Protein AF-A0A226DWG8-F1 (afdb_monomer_lite)

pLDDT: mean 72.21, std 16.35, range [37.75, 97.25]

Sequence (297 aa):
MATPSMASGFRKYSSKFNLFFEPAITWDSKNEGLVFRQISDSKTTLAWHISMLITVDLLGLGSSVYVLSDQYFRNHGNLTDSLMIWFFAICDFYAFTLHFLVSFYGKEAVNGWNEMKKWSVKFRNPDYTEELPYPDITISSKLDIILTCVIRFYGALPFMLTFSSMVMSFDNYYFIVQSISSTLGLNCFSTWILHSFRFGTLLINTLTFAYTSTFIGSKYYTRFQEFGTLTAICLGMLVCAIANFVTVKGFNVLPGPIYVVFPAISASILVFMNSIMPYGNGVYKEIFEEVRLFRGA

Foldseek 3Di:
DQDVLNLVLLVVVLVVVVPQARAQWHQDNVLRAIDGDACVRDPRHVVVLVLCCVLQVCVQLVLLVVVQVCCVVVVDDDPLLVVLSVVSNVVSVVSVVLSVCCNPPVRVLRVVLVVVVVVVVCVVCVVCDDDDPDPPPPVDPVVSVLVVVVSVCLVCVLVVVLVCCLVVVRGSLSVVLVVVCVVVVDDPVVSVVSSVVVSVSSSSVSVVVSVSCVVVCVSCLAPPLPVVVVVLCVVLVSVVVSLVVCCVVCVPPDDCPSVVVSCVVSVSSVCVNVVSVVVNVVVVVVVVVVVVVVVVD

Organism: Folsomia candida (NCBI:txid158441)

Secondary structure (DSSP, 8-state):
---HHHHHHHHHHHHHHTTS---SEEEETTTTEEEEPPTTT-HHHHHHHHHHIIIIIIIIHHHHHHHHHHHHHH----HHHHHHHHHHHHHHHHHHHHHHHHHHHHHHHHHHHHHHHHHHHHHH---SS-----------HHHHHHHHHHHHHHHHHHHHHHHHHHHHT-SHHHHHHHHHHHHHT--HHHHHHHHHHHHHHHHHHHHHHHHHHHHHHHHHTTT-HHHHHHHHHHHHHHHHHHHHHHHHHHTTT--THHHHHHHHHHHHHHHHHHHHHHHHHHHHHHHHHHHHHHHH-

Radius of gyration: 22.46 Å; chains: 1; bounding box: 56×39×70 Å

Structure (mmCIF, N/CA/C/O backbone):
data_AF-A0A226DWG8-F1
#
_entry.id   AF-A0A226DWG8-F1
#
loop_
_atom_site.group_PDB
_atom_site.id
_atom_site.type_symbol
_atom_site.label_atom_id
_atom_site.label_alt_id
_atom_site.label_comp_id
_atom_site.label_asym_id
_atom_site.label_entity_id
_atom_site.label_seq_id
_atom_site.pdbx_PDB_ins_code
_atom_site.Cartn_x
_atom_site.Cartn_y
_atom_site.Cartn_z
_atom_site.occupancy
_atom_site.B_iso_or_equiv
_atom_site.auth_seq_id
_atom_site.auth_comp_id
_atom_site.auth_asym_id
_atom_site.auth_atom_id
_atom_site.pdbx_PDB_model_num
ATOM 1 N N . MET A 1 1 ? -8.387 -2.635 23.824 1.00 51.75 1 MET A N 1
ATOM 2 C CA . MET A 1 1 ? -9.199 -1.395 23.805 1.00 51.75 1 MET A CA 1
ATOM 3 C C . MET A 1 1 ? -8.374 -0.297 23.154 1.00 51.75 1 MET A C 1
ATOM 5 O O . MET A 1 1 ? -7.178 -0.267 23.411 1.00 51.75 1 MET A O 1
ATOM 9 N N . ALA A 1 2 ? -8.954 0.581 22.331 1.00 49.03 2 ALA A N 1
ATOM 10 C CA . ALA A 1 2 ? -8.251 1.808 21.967 1.00 49.03 2 ALA A CA 1
ATOM 11 C C . ALA A 1 2 ? -8.274 2.725 23.197 1.00 49.03 2 ALA A C 1
ATOM 13 O O . ALA A 1 2 ? -9.344 3.181 23.589 1.00 49.03 2 ALA A O 1
ATOM 14 N N . THR A 1 3 ? -7.130 2.947 23.846 1.00 59.28 3 THR A N 1
ATOM 15 C CA . THR A 1 3 ? -7.014 3.984 24.882 1.00 59.28 3 THR A CA 1
ATOM 16 C C . THR A 1 3 ? -7.457 5.339 24.303 1.00 59.28 3 THR A C 1
ATOM 18 O O . THR A 1 3 ? -7.417 5.512 23.081 1.00 59.28 3 THR A O 1
ATOM 21 N N . PRO A 1 4 ? -7.840 6.339 25.118 1.00 66.62 4 PRO A N 1
ATOM 22 C CA . PRO A 1 4 ? -8.050 7.703 24.619 1.00 66.62 4 PRO A CA 1
ATOM 23 C C . PRO A 1 4 ? -6.860 8.194 23.772 1.00 66.62 4 PRO A C 1
ATOM 25 O O . PRO A 1 4 ? -7.045 8.845 22.744 1.00 66.62 4 PRO A O 1
ATOM 28 N N . SER A 1 5 ? -5.645 7.768 24.144 1.00 62.66 5 SER A N 1
ATOM 29 C CA . SER A 1 5 ? -4.405 7.886 23.364 1.00 62.66 5 SER A CA 1
ATOM 30 C C . SER A 1 5 ? -4.532 7.241 21.971 1.00 62.66 5 SER A C 1
ATOM 32 O O . SER A 1 5 ? -4.407 7.945 20.966 1.00 62.66 5 SER A O 1
ATOM 34 N N . MET A 1 6 ? -4.891 5.957 21.868 1.00 59.56 6 MET A N 1
ATOM 35 C CA . MET A 1 6 ? -5.096 5.270 20.586 1.00 59.56 6 MET A CA 1
ATOM 36 C C . MET A 1 6 ? -6.226 5.882 19.752 1.00 59.56 6 MET A C 1
ATOM 38 O O . MET A 1 6 ? -6.036 6.093 18.559 1.00 59.56 6 MET A O 1
ATOM 42 N N . ALA A 1 7 ? -7.378 6.205 20.348 1.00 67.12 7 ALA A N 1
ATOM 43 C CA . ALA A 1 7 ? -8.497 6.845 19.653 1.00 67.12 7 ALA A CA 1
ATOM 44 C C . ALA A 1 7 ? -8.101 8.227 19.106 1.00 67.12 7 ALA A C 1
ATOM 46 O O . ALA A 1 7 ? -8.447 8.572 17.973 1.00 67.12 7 ALA A O 1
ATOM 47 N N . SER A 1 8 ? -7.307 8.995 19.863 1.00 69.81 8 SER A N 1
ATOM 48 C CA . SER A 1 8 ? -6.716 10.249 19.384 1.00 69.81 8 SER A CA 1
ATOM 49 C C . SER A 1 8 ? -5.715 10.015 18.247 1.00 69.81 8 SER A C 1
ATOM 51 O O . SER A 1 8 ? -5.691 10.785 17.287 1.00 69.81 8 SER A O 1
ATOM 53 N N . GLY A 1 9 ? -4.948 8.920 18.306 1.00 68.88 9 GLY A N 1
ATOM 54 C CA . GLY A 1 9 ? -4.053 8.463 17.247 1.00 68.88 9 GLY A CA 1
ATOM 55 C C . GLY A 1 9 ? -4.815 8.155 15.963 1.00 68.88 9 GLY A C 1
ATOM 56 O O . GLY A 1 9 ? -4.502 8.739 14.927 1.00 68.88 9 GLY A O 1
ATOM 57 N N . PHE A 1 10 ? -5.868 7.333 16.040 1.00 65.81 10 PHE A N 1
ATOM 58 C CA . PHE A 1 10 ? -6.754 7.043 14.910 1.00 65.81 10 PHE A CA 1
ATOM 59 C C . PHE A 1 10 ? -7.377 8.309 14.351 1.00 65.81 10 PHE A C 1
ATOM 61 O O . PHE A 1 10 ? -7.301 8.511 13.151 1.00 65.81 10 PHE A O 1
ATOM 68 N N . ARG A 1 11 ? -7.908 9.200 15.195 1.00 69.12 11 ARG A N 1
ATOM 69 C CA . ARG A 1 11 ? -8.508 10.468 14.753 1.00 69.12 11 ARG A CA 1
ATOM 70 C C . ARG A 1 11 ? -7.493 11.377 14.051 1.00 69.12 11 ARG A C 1
ATOM 72 O O . ARG A 1 11 ? -7.812 12.002 13.043 1.00 69.12 11 ARG A O 1
ATOM 79 N N . LYS A 1 12 ? -6.268 11.458 14.578 1.00 73.44 12 LYS A N 1
ATOM 80 C CA . LYS A 1 12 ? -5.178 12.266 14.010 1.00 73.44 12 LYS A CA 1
ATOM 81 C C . LYS A 1 12 ? -4.644 11.686 12.703 1.00 73.44 12 LYS A C 1
ATOM 83 O O . LYS A 1 12 ? -4.173 12.439 11.857 1.00 73.44 12 LYS A O 1
ATOM 88 N N . TYR A 1 13 ? -4.666 10.366 12.555 1.00 67.06 13 TYR A N 1
ATOM 89 C CA . TYR A 1 13 ? -4.245 9.705 11.326 1.00 67.06 13 TYR A CA 1
ATOM 90 C C . TYR A 1 13 ? -5.352 9.707 10.277 1.00 67.06 13 TYR A C 1
ATOM 92 O O . TYR A 1 13 ? -5.099 10.121 9.152 1.00 67.06 13 TYR A O 1
ATOM 100 N N . SER A 1 14 ? -6.586 9.376 10.657 1.00 67.69 14 SER A N 1
ATOM 101 C CA . SER A 1 14 ? -7.753 9.405 9.774 1.00 67.69 14 SER A CA 1
ATOM 102 C C . SER A 1 14 ? -7.964 10.781 9.153 1.00 67.69 14 SER A C 1
ATOM 104 O O . SER A 1 14 ? -8.255 10.870 7.966 1.00 67.69 14 SER A O 1
ATOM 106 N N . SER A 1 15 ? -7.732 11.863 9.904 1.00 72.12 15 SER A N 1
ATOM 107 C CA . SER A 1 15 ? -7.832 13.222 9.360 1.00 72.12 15 SER A CA 1
ATOM 108 C C . SER A 1 15 ? -6.767 13.537 8.307 1.00 72.12 15 SER A C 1
ATOM 110 O O . SER A 1 15 ? -7.050 14.269 7.363 1.00 72.12 15 SER A O 1
ATOM 112 N N . LYS A 1 16 ? -5.564 12.958 8.417 1.00 68.44 16 LYS A N 1
ATOM 113 C CA . LYS A 1 16 ? -4.511 13.078 7.395 1.00 68.44 16 LYS A CA 1
ATOM 114 C C . LYS A 1 16 ? -4.801 12.241 6.149 1.00 68.44 16 LYS A C 1
ATOM 116 O O . LYS A 1 16 ? -4.223 12.508 5.103 1.00 68.44 16 LYS A O 1
ATOM 121 N N . PHE A 1 17 ? -5.677 11.244 6.251 1.00 62.22 17 PHE A N 1
ATOM 122 C CA . PHE A 1 17 ? -6.004 10.337 5.149 1.00 62.22 17 PHE A CA 1
ATOM 123 C C . PHE A 1 17 ? -7.105 10.860 4.224 1.00 62.22 17 PHE A C 1
ATOM 125 O O . PHE A 1 17 ? -7.256 10.351 3.120 1.00 62.22 17 PHE A O 1
ATOM 132 N N . ASN A 1 18 ? -7.801 11.934 4.600 1.00 64.44 18 ASN A N 1
ATOM 133 C CA . ASN A 1 18 ? -8.797 12.588 3.744 1.00 64.44 18 ASN A CA 1
ATOM 134 C C . ASN A 1 18 ? -8.190 13.387 2.571 1.00 64.44 18 ASN A C 1
ATOM 136 O O . ASN A 1 18 ? -8.916 14.107 1.892 1.00 64.44 18 ASN A O 1
ATOM 140 N N . LEU A 1 19 ? -6.874 13.311 2.339 1.00 63.97 19 LEU A N 1
ATOM 141 C CA . LEU A 1 19 ? -6.188 14.160 1.360 1.00 63.97 19 LEU A CA 1
ATOM 142 C C . LEU A 1 19 ? -6.480 13.801 -0.105 1.00 63.97 19 LEU A C 1
ATOM 144 O O . LEU A 1 19 ? -6.410 14.695 -0.942 1.00 63.97 19 LEU A O 1
ATOM 148 N N . PHE A 1 20 ? -6.810 12.543 -0.426 1.00 71.38 20 PHE A N 1
ATOM 149 C CA . PHE A 1 20 ? -7.000 12.127 -1.825 1.00 71.38 20 PHE A CA 1
ATOM 150 C C . PHE A 1 20 ? -8.260 11.290 -2.041 1.00 71.38 20 PHE A C 1
ATOM 152 O O . PHE A 1 20 ? -9.147 11.709 -2.780 1.00 71.38 20 PHE A O 1
ATOM 159 N N . PHE A 1 21 ? -8.376 10.143 -1.367 1.00 83.06 21 PHE A N 1
ATOM 160 C CA . PHE A 1 21 ? -9.526 9.251 -1.502 1.00 83.06 21 PHE A CA 1
ATOM 161 C C . PHE A 1 21 ? -9.915 8.675 -0.146 1.00 83.06 21 PHE A C 1
ATOM 163 O O . PHE A 1 21 ? -9.053 8.333 0.662 1.00 83.06 21 PHE A O 1
ATOM 170 N N . GLU A 1 22 ? -11.216 8.568 0.103 1.00 86.00 22 GLU A N 1
ATOM 171 C CA . GLU A 1 22 ? -11.724 8.004 1.349 1.00 86.00 22 GLU A CA 1
ATOM 172 C C . GLU A 1 22 ? -11.794 6.476 1.206 1.00 86.00 22 GLU A C 1
ATOM 174 O O . GLU A 1 22 ? -12.516 5.995 0.328 1.00 86.00 22 GLU A O 1
ATOM 179 N N . PRO A 1 23 ? -11.058 5.698 2.020 1.00 87.19 23 PRO A N 1
ATOM 180 C CA . PRO A 1 23 ? -11.062 4.244 1.904 1.00 87.19 23 PRO A CA 1
ATOM 181 C C . PRO A 1 23 ? -12.446 3.663 2.218 1.00 87.19 23 PRO A C 1
ATOM 183 O O . PRO A 1 23 ? -13.239 4.269 2.939 1.00 87.19 23 PRO A O 1
ATOM 186 N N . ALA A 1 24 ? -12.725 2.453 1.723 1.00 89.56 24 ALA A N 1
ATOM 187 C CA . ALA A 1 24 ? -14.005 1.773 1.955 1.00 89.56 24 ALA A CA 1
ATOM 188 C C . ALA A 1 24 ? -14.310 1.535 3.443 1.00 89.56 24 ALA A C 1
ATOM 190 O O . ALA A 1 24 ? -15.472 1.436 3.831 1.00 89.56 24 ALA A O 1
ATOM 191 N N . ILE A 1 25 ? -13.279 1.460 4.291 1.00 87.69 25 ILE A N 1
ATOM 192 C CA . ILE A 1 25 ? -13.447 1.382 5.738 1.00 87.69 25 ILE A CA 1
ATOM 193 C C . ILE A 1 25 ? -12.818 2.600 6.401 1.00 87.69 25 ILE A C 1
ATOM 195 O O . ILE A 1 25 ? -11.615 2.831 6.280 1.00 87.69 25 ILE A O 1
ATOM 199 N N . THR A 1 26 ? -13.622 3.342 7.154 1.00 88.06 26 THR A N 1
ATOM 200 C CA . THR A 1 26 ? -13.189 4.536 7.882 1.00 88.06 26 THR A CA 1
ATOM 201 C C . THR A 1 26 ? -13.503 4.439 9.369 1.00 88.06 26 THR A C 1
ATOM 203 O O . THR A 1 26 ? -14.319 3.631 9.815 1.00 88.06 26 THR A O 1
ATOM 206 N N . TRP A 1 27 ? -12.811 5.262 10.157 1.00 85.81 27 TRP A N 1
ATOM 207 C CA . TRP A 1 27 ? -13.103 5.445 11.574 1.00 85.81 27 TRP A CA 1
ATOM 208 C C . TRP A 1 27 ? -14.133 6.560 11.754 1.00 85.81 27 TRP A C 1
ATOM 210 O O . TRP A 1 27 ? -13.875 7.715 11.409 1.00 85.81 27 TRP A O 1
ATOM 220 N N . ASP A 1 28 ? -15.276 6.226 12.341 1.00 89.38 28 ASP A N 1
ATOM 221 C CA . ASP A 1 28 ? -16.280 7.185 12.775 1.00 89.38 28 ASP A CA 1
ATOM 222 C C . ASP A 1 28 ? -15.936 7.674 14.180 1.00 89.38 28 ASP A C 1
ATOM 224 O O . ASP A 1 28 ? -16.071 6.962 15.176 1.00 89.38 28 ASP A O 1
ATOM 228 N N . SER A 1 29 ? -15.484 8.923 14.257 1.00 85.38 29 SER A N 1
ATOM 229 C CA . SER A 1 29 ? -15.063 9.548 15.507 1.00 85.38 29 SER A CA 1
ATOM 230 C C . SER A 1 29 ? -16.212 9.858 16.466 1.00 85.38 29 SER A C 1
ATOM 232 O O . SER A 1 29 ? -15.930 10.036 17.651 1.00 85.38 29 SER A O 1
ATOM 234 N N . LYS A 1 30 ? -17.460 9.928 15.979 1.00 88.06 30 LYS A N 1
ATOM 235 C CA . LYS A 1 30 ? -18.656 10.218 16.781 1.00 88.06 30 LYS A CA 1
ATOM 236 C C . LYS A 1 30 ? -19.151 8.964 17.490 1.00 88.06 30 LYS A C 1
ATOM 238 O O . LYS A 1 30 ? -19.459 9.016 18.673 1.00 88.06 30 LYS A O 1
ATOM 243 N N . ASN A 1 31 ? -19.201 7.851 16.765 1.00 88.38 31 ASN A N 1
ATOM 244 C CA . ASN A 1 31 ? -19.617 6.556 17.310 1.00 88.38 31 ASN A CA 1
ATOM 245 C C . ASN A 1 31 ? -18.433 5.729 17.844 1.00 88.38 31 ASN A C 1
ATOM 247 O O . ASN A 1 31 ? -18.618 4.633 18.379 1.00 88.38 31 ASN A O 1
ATOM 251 N N . GLU A 1 32 ? -17.209 6.246 17.680 1.00 85.81 32 GLU A N 1
ATOM 252 C CA . GLU A 1 32 ? -15.949 5.560 17.971 1.00 85.81 32 GLU A CA 1
ATOM 253 C C . GLU A 1 32 ? -15.915 4.141 17.375 1.00 85.81 32 GLU A C 1
ATOM 255 O O . GLU A 1 32 ? -15.511 3.169 18.020 1.00 85.81 32 GLU A O 1
ATOM 260 N N . GLY A 1 33 ? -16.427 4.001 16.160 1.00 87.44 33 GLY A N 1
ATOM 261 C CA . GLY A 1 33 ? -16.632 2.721 15.497 1.00 87.44 33 GLY A CA 1
ATOM 262 C C . GLY A 1 33 ? -16.032 2.721 14.107 1.00 87.44 33 GLY A C 1
ATOM 263 O O . GLY A 1 33 ? -15.614 3.753 13.586 1.00 87.44 33 GLY A O 1
ATOM 264 N N . LEU A 1 34 ? -16.001 1.548 13.491 1.00 87.38 34 LEU A N 1
ATOM 265 C CA . LEU A 1 34 ? -15.694 1.451 12.074 1.00 87.38 34 LEU A CA 1
ATOM 266 C C . LEU A 1 34 ? -16.969 1.626 11.258 1.00 87.38 34 LEU A C 1
ATOM 268 O O . LEU A 1 34 ? -18.026 1.124 11.635 1.00 87.38 34 LEU A O 1
ATOM 272 N N . VAL A 1 35 ? -16.860 2.299 10.121 1.00 93.06 35 VAL A N 1
ATOM 273 C CA . VAL A 1 35 ? -17.943 2.411 9.146 1.00 93.06 35 VAL A CA 1
ATOM 274 C C . VAL A 1 35 ? -17.439 1.873 7.820 1.00 93.06 35 VAL A C 1
ATOM 276 O O . VAL A 1 35 ? -16.373 2.259 7.344 1.00 93.06 35 VAL A O 1
ATOM 279 N N . PHE A 1 36 ? -18.206 0.950 7.246 1.00 93.88 36 PHE A N 1
ATOM 280 C CA . PHE A 1 36 ? -18.011 0.506 5.877 1.00 93.88 36 PHE A CA 1
ATOM 281 C C . PHE A 1 36 ? -18.854 1.393 4.968 1.00 93.88 36 PHE A C 1
ATOM 283 O O . PHE A 1 36 ? -20.065 1.490 5.170 1.00 93.88 36 PHE A O 1
ATOM 290 N N . ARG A 1 37 ? -18.225 2.026 3.983 1.00 94.50 37 ARG A N 1
ATOM 291 C CA . ARG A 1 37 ? -18.906 2.776 2.930 1.00 94.50 37 ARG A CA 1
ATOM 292 C C . ARG A 1 37 ? -18.969 1.911 1.687 1.00 94.50 37 ARG A C 1
ATOM 294 O O . ARG A 1 37 ? -17.935 1.435 1.221 1.00 94.50 37 ARG A O 1
ATOM 301 N N . GLN A 1 38 ? -20.167 1.701 1.152 1.00 94.56 38 GLN A N 1
ATOM 302 C CA . GLN A 1 38 ? -20.301 0.998 -0.116 1.00 94.56 38 GLN A CA 1
ATOM 303 C C . GLN A 1 38 ? -19.811 1.886 -1.261 1.00 94.56 38 GLN A C 1
ATOM 305 O O . GLN A 1 38 ? -19.805 3.116 -1.171 1.00 94.56 38 GLN A O 1
ATOM 310 N N . ILE A 1 39 ? -19.447 1.249 -2.372 1.00 94.00 39 ILE A N 1
ATOM 311 C CA . ILE A 1 39 ? -19.028 1.926 -3.607 1.00 94.00 39 ILE A CA 1
ATOM 312 C C . ILE A 1 39 ? -20.089 2.941 -4.069 1.00 94.00 39 ILE A C 1
ATOM 314 O O . ILE A 1 39 ? -19.751 4.015 -4.563 1.00 94.00 39 ILE A O 1
ATOM 318 N N . SER A 1 40 ? -21.371 2.621 -3.867 1.00 95.38 40 SER A N 1
ATOM 319 C CA . SER A 1 40 ? -22.518 3.471 -4.204 1.00 95.38 40 SER A CA 1
ATOM 320 C C . SER A 1 40 ? -22.677 4.706 -3.316 1.00 95.38 40 SER A C 1
ATOM 322 O O . SER A 1 40 ? -23.346 5.653 -3.724 1.00 95.38 40 SER A O 1
ATOM 324 N N . ASP A 1 41 ? -22.094 4.711 -2.117 1.00 93.75 41 ASP A N 1
ATOM 325 C CA . ASP A 1 41 ? -22.448 5.682 -1.076 1.00 93.75 41 ASP A CA 1
ATOM 326 C C . ASP A 1 41 ? -21.659 6.990 -1.196 1.00 93.75 41 ASP A C 1
ATOM 328 O O . ASP A 1 41 ? -22.109 8.035 -0.724 1.00 93.75 41 ASP A O 1
ATOM 332 N N . SER A 1 42 ? -20.469 6.957 -1.808 1.00 94.25 42 SER A N 1
ATOM 333 C CA . SER A 1 42 ? -19.620 8.140 -1.954 1.00 94.25 42 SER A CA 1
ATOM 334 C C . SER A 1 42 ? -18.734 8.097 -3.196 1.00 94.25 42 SER A C 1
ATOM 336 O O . SER A 1 42 ? -18.040 7.114 -3.461 1.00 94.25 42 SER A O 1
ATOM 338 N N . LYS A 1 43 ? -18.653 9.234 -3.902 1.00 94.31 43 LYS A N 1
ATOM 339 C CA . LYS A 1 43 ? -17.716 9.435 -5.021 1.00 94.31 43 LYS A CA 1
ATOM 340 C C . LYS A 1 43 ? -16.255 9.274 -4.588 1.00 94.31 43 LYS A C 1
ATOM 342 O O . LYS A 1 43 ? -15.445 8.805 -5.380 1.00 94.31 43 LYS A O 1
ATOM 347 N N . THR A 1 44 ? -15.918 9.643 -3.349 1.00 91.62 44 THR A N 1
ATOM 348 C CA . THR A 1 44 ? -14.553 9.503 -2.810 1.00 91.62 44 THR A CA 1
ATOM 349 C C . THR A 1 44 ? -14.176 8.038 -2.610 1.00 91.62 44 THR A C 1
ATOM 351 O O . THR A 1 44 ? -13.056 7.653 -2.936 1.00 91.62 44 THR A O 1
ATOM 354 N N . THR A 1 45 ? -15.119 7.213 -2.148 1.00 91.75 45 THR A N 1
ATOM 355 C CA . THR A 1 45 ? -14.940 5.764 -1.991 1.00 91.75 45 THR A CA 1
ATOM 356 C C . THR A 1 45 ? -14.879 5.055 -3.339 1.00 91.75 45 THR A C 1
ATOM 358 O O . THR A 1 45 ? -14.010 4.211 -3.545 1.00 91.75 45 THR A O 1
ATOM 361 N N . LEU A 1 46 ? -15.720 5.443 -4.303 1.00 93.62 46 LEU A N 1
ATOM 362 C CA . LEU A 1 46 ? -15.608 4.954 -5.680 1.00 93.62 46 LEU A CA 1
ATOM 363 C C . LEU A 1 46 ? -14.228 5.271 -6.278 1.00 93.62 46 LEU A C 1
ATOM 365 O O . LEU A 1 46 ? -13.593 4.396 -6.860 1.00 93.62 46 LEU A O 1
ATOM 369 N N . ALA A 1 47 ? -13.744 6.503 -6.103 1.00 90.25 47 ALA A N 1
ATOM 370 C CA . ALA A 1 47 ? -12.427 6.903 -6.586 1.00 90.25 47 ALA A CA 1
ATOM 371 C C . ALA A 1 47 ? -11.293 6.106 -5.916 1.00 90.25 47 ALA A C 1
ATOM 373 O O . ALA A 1 47 ? -10.334 5.741 -6.593 1.00 90.25 47 ALA A O 1
ATOM 374 N N . TRP A 1 48 ? -11.430 5.756 -4.631 1.00 90.75 48 TRP A N 1
ATOM 375 C CA . TRP A 1 48 ? -10.500 4.851 -3.951 1.00 90.75 48 TRP A CA 1
ATOM 376 C C . TRP A 1 48 ? -10.460 3.461 -4.605 1.00 90.75 48 TRP A C 1
ATOM 378 O O . TRP A 1 48 ? -9.376 2.977 -4.925 1.00 90.75 48 TRP A O 1
ATOM 388 N N . HIS A 1 49 ? -11.617 2.843 -4.870 1.00 91.94 49 HIS A N 1
ATOM 389 C CA . HIS A 1 49 ? -11.682 1.53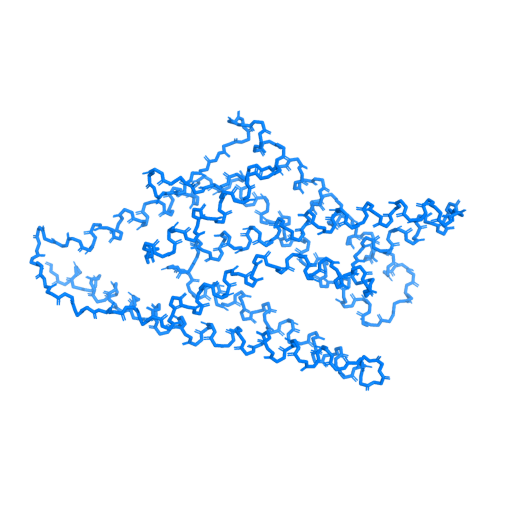5 -5.539 1.00 91.94 49 HIS A CA 1
ATOM 390 C C . HIS A 1 49 ? -11.118 1.571 -6.958 1.00 91.94 49 HIS A C 1
ATOM 392 O O . HIS A 1 49 ? -10.392 0.663 -7.352 1.00 91.94 49 HIS A O 1
ATOM 398 N N . ILE A 1 50 ? -11.412 2.627 -7.721 1.00 91.94 50 ILE A N 1
ATOM 399 C CA . ILE A 1 50 ? -10.841 2.813 -9.060 1.00 91.94 50 ILE A CA 1
ATOM 400 C C . ILE A 1 50 ? -9.321 2.966 -8.968 1.00 91.94 50 ILE A C 1
ATOM 402 O O . ILE A 1 50 ? -8.602 2.349 -9.750 1.00 91.94 50 ILE A O 1
ATOM 406 N N . SER A 1 51 ? -8.820 3.743 -8.003 1.00 87.75 51 SER A N 1
ATOM 407 C CA . SER A 1 51 ? -7.381 3.878 -7.778 1.00 87.75 51 SER A CA 1
ATOM 408 C C . SER A 1 51 ? -6.749 2.525 -7.464 1.00 87.75 51 SER A C 1
ATOM 410 O O . SER A 1 51 ? -5.760 2.182 -8.097 1.00 87.75 51 SER A O 1
ATOM 412 N N . MET A 1 52 ? -7.329 1.743 -6.550 1.00 87.38 52 MET A N 1
ATOM 413 C CA . MET A 1 52 ? -6.840 0.402 -6.208 1.00 87.38 52 MET A CA 1
ATOM 414 C C . MET A 1 52 ? -6.843 -0.542 -7.409 1.00 87.38 52 MET A C 1
ATOM 416 O O . MET A 1 52 ? -5.833 -1.184 -7.689 1.00 87.38 52 MET A O 1
ATOM 420 N N . LEU A 1 53 ? -7.941 -0.565 -8.165 1.00 91.81 53 LEU A N 1
ATOM 421 C CA . LEU A 1 53 ? -8.067 -1.377 -9.369 1.00 91.81 53 LEU A CA 1
ATOM 422 C C . LEU A 1 53 ? -6.983 -1.028 -10.395 1.00 91.81 53 LEU A C 1
ATOM 424 O O . LEU A 1 53 ? -6.359 -1.910 -10.972 1.00 91.81 53 LEU A O 1
ATOM 428 N N . ILE A 1 54 ? -6.729 0.260 -10.624 1.00 87.12 54 ILE A N 1
ATOM 429 C CA . ILE A 1 54 ? -5.720 0.685 -11.595 1.00 87.12 54 ILE A CA 1
ATOM 430 C C . ILE A 1 54 ? -4.313 0.396 -11.071 1.00 87.12 54 ILE A C 1
ATOM 432 O O . ILE A 1 54 ? -3.521 -0.236 -11.766 1.00 87.12 54 ILE A O 1
ATOM 436 N N . THR A 1 55 ? -3.970 0.875 -9.876 1.00 84.69 55 THR A N 1
ATOM 437 C CA . THR A 1 55 ? -2.570 0.921 -9.437 1.00 84.69 55 THR A CA 1
ATOM 438 C C . THR A 1 55 ? -2.083 -0.389 -8.835 1.00 84.69 55 THR A C 1
ATOM 440 O O . THR A 1 55 ? -0.925 -0.748 -9.048 1.00 84.69 55 THR A O 1
ATOM 443 N N . VAL A 1 56 ? -2.942 -1.108 -8.110 1.00 84.12 56 VAL A N 1
ATOM 444 C CA . VAL A 1 56 ? -2.595 -2.376 -7.457 1.00 84.12 56 VAL A CA 1
ATOM 445 C C . VAL A 1 56 ? -2.960 -3.547 -8.360 1.00 84.12 56 VAL A C 1
ATOM 447 O O . VAL A 1 56 ? -2.091 -4.350 -8.698 1.00 84.12 56 VAL A O 1
ATOM 450 N N . ASP A 1 57 ? -4.217 -3.621 -8.797 1.00 89.56 57 ASP A N 1
ATOM 451 C CA . ASP A 1 57 ? -4.713 -4.825 -9.467 1.00 89.56 57 ASP A CA 1
ATOM 452 C C . ASP A 1 57 ? -4.224 -4.913 -10.916 1.00 89.56 57 ASP A C 1
ATOM 454 O O . ASP A 1 57 ? -3.725 -5.951 -11.337 1.00 89.56 57 ASP A O 1
ATOM 458 N N . LEU A 1 58 ? -4.342 -3.835 -11.696 1.00 89.88 58 LEU A N 1
ATOM 459 C CA . LEU A 1 58 ? -3.946 -3.843 -13.105 1.00 89.88 58 LEU A CA 1
ATOM 460 C C . LEU A 1 58 ? -2.448 -3.593 -13.278 1.00 89.88 58 LEU A C 1
ATOM 462 O O . LEU A 1 58 ? -1.759 -4.400 -13.900 1.00 89.88 58 LEU A O 1
ATOM 466 N N . LEU A 1 59 ? -1.935 -2.478 -12.751 1.00 86.94 59 LEU A N 1
ATOM 467 C CA . LEU A 1 59 ? -0.536 -2.095 -12.945 1.00 86.94 59 LEU A CA 1
ATOM 468 C C . LEU A 1 59 ? 0.416 -2.933 -12.092 1.00 86.94 59 LEU A C 1
ATOM 470 O O . LEU A 1 59 ? 1.417 -3.403 -12.626 1.00 86.94 59 LEU A O 1
ATOM 474 N N . GLY A 1 60 ? 0.106 -3.147 -10.810 1.00 85.12 60 GLY A N 1
ATOM 475 C CA . GLY A 1 60 ? 0.904 -3.987 -9.914 1.00 85.12 60 GLY A CA 1
ATOM 476 C C . GLY A 1 60 ? 0.985 -5.415 -10.435 1.00 85.12 60 GLY A C 1
ATOM 477 O O . GLY A 1 60 ? 2.014 -5.800 -10.988 1.00 85.12 60 GLY A O 1
ATOM 478 N N . LEU A 1 61 ? -0.125 -6.156 -10.375 1.00 88.06 61 LEU A N 1
ATOM 479 C CA . LEU A 1 61 ? -0.168 -7.558 -10.812 1.00 88.06 61 LEU A CA 1
ATOM 480 C C . LEU A 1 61 ? 0.260 -7.734 -12.279 1.00 88.06 61 LEU A C 1
ATOM 482 O O . LEU A 1 61 ? 1.008 -8.656 -12.601 1.00 88.06 61 LEU A O 1
ATOM 486 N N . GLY A 1 62 ? -0.186 -6.846 -13.175 1.00 89.44 62 GLY A N 1
ATOM 487 C CA . GLY A 1 62 ? 0.180 -6.893 -14.591 1.00 89.44 62 GLY A CA 1
ATOM 488 C C . GLY A 1 62 ? 1.682 -6.718 -14.807 1.00 89.44 62 GLY A C 1
ATOM 489 O O . GLY A 1 62 ? 2.271 -7.441 -15.612 1.00 89.44 62 GLY A O 1
ATOM 490 N N . SER A 1 63 ? 2.326 -5.824 -14.046 1.00 85.94 63 SER A N 1
ATOM 491 C CA . SER A 1 63 ? 3.782 -5.675 -14.080 1.00 85.94 63 SER A CA 1
ATOM 492 C C . SER A 1 63 ? 4.498 -6.919 -13.569 1.00 85.94 63 SER A C 1
ATOM 494 O O . SER A 1 63 ? 5.453 -7.364 -14.204 1.00 85.94 63 SER A O 1
ATOM 496 N N . SER A 1 64 ? 4.012 -7.538 -12.490 1.00 87.25 64 SER A N 1
ATOM 497 C CA . SER A 1 64 ? 4.604 -8.766 -11.964 1.00 87.25 64 SER A CA 1
ATOM 498 C C . SER A 1 64 ? 4.494 -9.907 -12.980 1.00 87.25 64 SER A C 1
ATOM 500 O O . SER A 1 64 ? 5.481 -10.587 -13.248 1.00 87.25 64 SER A O 1
ATOM 502 N N . VAL A 1 65 ? 3.323 -10.087 -13.605 1.00 90.38 65 VAL A N 1
ATOM 503 C CA . VAL A 1 65 ? 3.099 -11.107 -14.646 1.00 90.38 65 VAL A CA 1
ATOM 504 C C . VAL A 1 65 ? 3.986 -10.859 -15.863 1.00 90.38 65 VAL A C 1
ATOM 506 O O . VAL A 1 65 ? 4.588 -11.805 -16.374 1.00 90.38 65 VAL A O 1
ATOM 509 N N . TYR A 1 66 ? 4.102 -9.607 -16.314 1.00 89.62 66 TYR A N 1
ATOM 510 C CA . TYR A 1 66 ? 4.972 -9.240 -17.430 1.00 89.62 66 TYR A CA 1
ATOM 511 C C . TYR A 1 66 ? 6.428 -9.604 -17.144 1.00 89.62 66 TYR A C 1
ATOM 513 O O . TYR A 1 66 ? 7.050 -10.309 -17.936 1.00 89.62 66 TYR A O 1
ATOM 521 N N . VAL A 1 67 ? 6.960 -9.177 -15.996 1.00 85.81 67 VAL A N 1
ATOM 522 C CA . VAL A 1 67 ? 8.366 -9.405 -15.651 1.00 85.81 67 VAL A CA 1
ATOM 523 C C . VAL A 1 67 ? 8.650 -10.893 -15.417 1.00 85.81 67 VAL A C 1
ATOM 525 O O . VAL A 1 67 ? 9.670 -11.396 -15.883 1.00 85.81 67 VAL A O 1
ATOM 528 N N . LEU A 1 68 ? 7.743 -11.629 -14.765 1.00 87.19 68 LEU A N 1
ATOM 529 C CA . LEU A 1 68 ? 7.870 -13.083 -14.603 1.00 87.19 68 LEU A CA 1
ATOM 530 C C . LEU A 1 68 ? 7.858 -13.811 -15.952 1.00 87.19 68 LEU A C 1
ATOM 532 O O . LEU A 1 68 ? 8.655 -14.726 -16.164 1.00 87.19 68 LEU A O 1
ATOM 536 N N . SER A 1 69 ? 6.994 -13.385 -16.877 1.00 89.06 69 SER A N 1
ATOM 537 C CA . SER A 1 69 ? 6.940 -13.945 -18.231 1.00 89.06 69 SER A CA 1
ATOM 538 C C . SER A 1 69 ? 8.227 -13.647 -19.000 1.00 89.06 69 SER A C 1
ATOM 540 O O . SER A 1 69 ? 8.808 -14.552 -19.596 1.00 89.06 69 SER A O 1
ATOM 542 N N . ASP A 1 70 ? 8.715 -12.404 -18.952 1.00 85.50 70 ASP A N 1
ATOM 543 C CA . ASP A 1 70 ? 9.963 -12.006 -19.609 1.00 85.50 70 ASP A CA 1
ATOM 544 C C . ASP A 1 70 ? 11.159 -12.812 -19.082 1.00 85.50 70 ASP A C 1
ATOM 546 O O . ASP A 1 70 ? 11.924 -13.369 -19.871 1.00 85.50 70 ASP A O 1
ATOM 550 N N . GLN A 1 71 ? 11.268 -12.984 -17.758 1.00 85.19 71 GLN A N 1
ATOM 551 C CA . GLN A 1 71 ? 12.303 -13.824 -17.154 1.00 85.19 71 GLN A CA 1
ATOM 552 C C . GLN A 1 71 ? 12.207 -15.288 -17.586 1.00 85.19 71 GLN A C 1
ATOM 554 O O . GLN A 1 71 ? 13.235 -15.893 -17.897 1.00 85.19 71 GLN A O 1
ATOM 559 N N . TYR A 1 72 ? 10.994 -15.846 -17.621 1.00 86.25 72 TYR A N 1
ATOM 560 C CA . TYR A 1 72 ? 10.765 -17.229 -18.030 1.00 86.25 72 TYR A CA 1
ATOM 561 C C . TYR A 1 72 ? 11.215 -17.481 -19.474 1.00 86.25 72 TYR A C 1
ATOM 563 O O . TYR A 1 72 ? 11.905 -18.463 -19.741 1.00 86.25 72 TYR A O 1
ATOM 571 N N . PHE A 1 73 ? 10.875 -16.581 -20.404 1.00 90.12 73 PHE A N 1
ATOM 572 C CA . PHE A 1 73 ? 11.196 -16.762 -21.822 1.00 90.12 73 PHE A CA 1
ATOM 573 C C . PHE A 1 73 ? 12.630 -16.378 -22.189 1.00 90.12 73 PHE A C 1
ATOM 575 O O . PHE A 1 73 ? 13.203 -16.986 -23.092 1.00 90.12 73 PHE A O 1
ATOM 582 N N . ARG A 1 74 ? 13.217 -15.372 -21.531 1.00 82.81 74 ARG A N 1
ATOM 583 C CA . ARG A 1 74 ? 14.545 -14.854 -21.899 1.00 82.81 74 ARG A CA 1
ATOM 584 C C . ARG A 1 74 ? 15.691 -15.445 -21.085 1.00 82.81 74 ARG A C 1
ATOM 586 O O . ARG A 1 74 ? 16.830 -15.302 -21.499 1.00 82.81 74 ARG A O 1
ATOM 593 N N . ASN A 1 75 ? 15.420 -16.121 -19.967 1.00 76.12 75 ASN A N 1
ATOM 594 C CA . ASN A 1 75 ? 16.409 -16.837 -19.148 1.00 76.12 75 ASN A CA 1
ATOM 595 C C . ASN A 1 75 ? 17.699 -16.029 -18.843 1.00 76.12 75 ASN A C 1
ATOM 597 O O . ASN A 1 75 ? 18.814 -16.550 -18.906 1.00 76.12 75 ASN A O 1
ATOM 601 N N . HIS A 1 76 ? 17.557 -14.730 -18.553 1.00 64.50 76 HIS A N 1
ATOM 602 C CA . HIS A 1 76 ? 18.684 -13.791 -18.408 1.00 64.50 76 HIS A CA 1
ATOM 603 C C . HIS A 1 76 ? 18.782 -13.108 -17.032 1.00 64.50 76 HIS A C 1
ATOM 605 O O . HIS A 1 76 ? 19.499 -12.123 -16.876 1.00 64.50 76 HIS A O 1
ATOM 611 N N . GLY A 1 77 ? 18.101 -13.623 -16.007 1.00 68.62 77 GLY A N 1
ATOM 612 C CA . GLY A 1 77 ? 18.136 -13.027 -14.669 1.00 68.62 77 GLY A CA 1
ATOM 613 C C . GLY A 1 77 ? 19.275 -13.553 -13.795 1.00 68.62 77 GLY A C 1
ATOM 614 O O . GLY A 1 77 ? 19.463 -14.761 -13.664 1.00 68.62 77 GLY A O 1
ATOM 615 N N . ASN A 1 78 ? 19.981 -12.658 -13.099 1.00 81.12 78 ASN A N 1
ATOM 616 C CA . ASN A 1 78 ? 20.662 -13.040 -11.862 1.00 81.12 78 ASN A CA 1
ATOM 617 C C . ASN A 1 78 ? 19.593 -13.541 -10.873 1.00 81.12 78 ASN A C 1
ATOM 619 O O . ASN A 1 78 ? 18.525 -12.940 -10.755 1.00 81.12 78 ASN A O 1
ATOM 623 N N . LEU A 1 79 ? 19.882 -14.625 -10.144 1.00 77.12 79 LEU A N 1
ATOM 624 C CA . LEU A 1 79 ? 18.974 -15.208 -9.148 1.00 77.12 79 LEU A CA 1
ATOM 625 C C . LEU A 1 79 ? 18.400 -14.150 -8.191 1.00 77.12 79 LEU A C 1
ATOM 627 O O . LEU A 1 79 ? 17.230 -14.216 -7.834 1.00 77.12 79 LEU A O 1
ATOM 631 N N . THR A 1 80 ? 19.203 -13.152 -7.812 1.00 71.94 80 THR A N 1
ATOM 632 C CA . THR A 1 80 ? 18.766 -12.041 -6.954 1.00 71.94 80 THR A CA 1
ATOM 633 C C . THR A 1 80 ? 17.612 -11.249 -7.565 1.00 71.94 80 THR A C 1
ATOM 635 O O . THR A 1 80 ? 16.620 -11.014 -6.882 1.00 71.94 80 THR A O 1
ATOM 638 N N . ASP A 1 81 ? 17.711 -10.882 -8.841 1.00 74.25 81 ASP A N 1
ATOM 639 C CA . ASP A 1 81 ? 16.683 -10.086 -9.517 1.00 74.25 81 ASP A CA 1
ATOM 640 C C . ASP A 1 81 ? 15.396 -10.900 -9.636 1.00 74.25 81 ASP A C 1
ATOM 642 O O . ASP A 1 81 ? 14.311 -10.402 -9.351 1.00 74.25 81 ASP A O 1
ATOM 646 N N . SER A 1 82 ? 15.523 -12.190 -9.963 1.00 78.69 82 SER A N 1
ATOM 647 C CA . SER A 1 82 ? 14.385 -13.108 -10.010 1.00 78.69 82 SER A CA 1
ATOM 648 C C . SER A 1 82 ? 13.684 -13.249 -8.660 1.00 78.69 82 SER A C 1
ATOM 650 O O . SER A 1 82 ? 12.467 -13.095 -8.586 1.00 78.69 82 SER A O 1
ATOM 652 N N . LEU A 1 83 ? 14.429 -13.447 -7.569 1.00 77.25 83 LEU A N 1
ATOM 653 C CA . LEU A 1 83 ? 13.849 -13.525 -6.226 1.00 77.25 83 LEU A CA 1
ATOM 654 C C . LEU A 1 83 ? 13.162 -12.218 -5.809 1.00 77.25 83 LEU A C 1
ATOM 656 O O . LEU A 1 83 ? 12.085 -12.266 -5.218 1.00 77.25 83 LEU A O 1
ATOM 660 N N . MET A 1 84 ? 13.744 -11.061 -6.136 1.00 75.50 84 MET A N 1
ATOM 661 C CA . MET A 1 84 ? 13.120 -9.762 -5.862 1.00 75.50 84 MET A CA 1
ATOM 662 C C . MET A 1 84 ? 11.814 -9.585 -6.641 1.00 75.50 84 MET A C 1
ATOM 664 O O . MET A 1 84 ? 10.819 -9.139 -6.074 1.00 75.50 84 MET A O 1
ATOM 668 N N . ILE A 1 85 ? 11.788 -9.984 -7.912 1.00 78.62 85 ILE A N 1
ATOM 669 C CA . ILE A 1 85 ? 10.586 -9.938 -8.752 1.00 78.62 85 ILE A CA 1
ATOM 670 C C . ILE A 1 85 ? 9.497 -10.857 -8.194 1.00 78.62 85 ILE A C 1
ATOM 672 O O . ILE A 1 85 ? 8.353 -10.429 -8.052 1.00 78.62 85 ILE A O 1
ATOM 676 N N . TRP A 1 86 ? 9.845 -12.087 -7.806 1.00 79.56 86 TRP A N 1
ATOM 677 C CA . TRP A 1 86 ? 8.917 -13.008 -7.145 1.00 79.56 86 TRP A CA 1
ATOM 678 C C . TRP A 1 86 ? 8.369 -12.438 -5.839 1.00 79.56 86 TRP A C 1
ATOM 680 O O . TRP A 1 86 ? 7.174 -12.546 -5.571 1.00 79.56 86 TRP A O 1
ATOM 690 N N . PHE A 1 87 ? 9.220 -11.798 -5.040 1.00 76.50 87 PHE A N 1
ATOM 691 C CA . PHE A 1 87 ? 8.793 -11.145 -3.811 1.00 76.50 87 PHE A CA 1
ATOM 692 C C . PHE A 1 87 ? 7.772 -10.035 -4.086 1.00 76.50 87 PHE A C 1
ATOM 694 O O . PHE A 1 87 ? 6.704 -10.027 -3.472 1.00 76.50 87 PHE A O 1
ATOM 701 N N . PHE A 1 88 ? 8.052 -9.135 -5.033 1.00 76.88 88 PHE A N 1
ATOM 702 C CA . PHE A 1 88 ? 7.097 -8.091 -5.403 1.00 76.88 88 PHE A CA 1
ATOM 703 C C . PHE A 1 88 ? 5.806 -8.673 -5.979 1.00 76.88 88 PHE A C 1
ATOM 705 O O . PHE A 1 88 ? 4.736 -8.220 -5.595 1.00 76.88 88 PHE A O 1
ATOM 712 N N . ALA A 1 89 ? 5.882 -9.730 -6.792 1.00 81.19 89 ALA A N 1
ATOM 713 C CA . ALA A 1 89 ? 4.704 -10.420 -7.314 1.00 81.19 89 ALA A CA 1
ATOM 714 C C . ALA A 1 89 ? 3.803 -10.980 -6.202 1.00 81.19 89 ALA A C 1
ATOM 716 O O . ALA A 1 89 ? 2.583 -10.833 -6.255 1.00 81.19 89 ALA A O 1
ATOM 717 N N . ILE A 1 90 ? 4.395 -11.590 -5.170 1.00 79.94 90 ILE A N 1
ATOM 718 C CA . ILE A 1 90 ? 3.655 -12.096 -4.006 1.00 79.94 90 ILE A CA 1
ATOM 719 C C . ILE A 1 90 ? 3.017 -10.937 -3.229 1.00 79.94 90 ILE A C 1
ATOM 721 O O . ILE A 1 90 ? 1.856 -11.032 -2.828 1.00 79.94 90 ILE A O 1
ATOM 725 N N . CYS A 1 91 ? 3.747 -9.836 -3.037 1.00 76.50 91 CYS A N 1
ATOM 726 C CA . CYS A 1 91 ? 3.227 -8.634 -2.385 1.00 76.50 91 CYS A CA 1
ATOM 727 C C . CYS A 1 91 ? 2.060 -8.006 -3.166 1.00 76.50 91 CYS A C 1
ATOM 729 O O . CYS A 1 91 ? 1.038 -7.677 -2.562 1.00 76.50 91 CYS A O 1
ATOM 731 N N . ASP A 1 92 ? 2.183 -7.884 -4.489 1.00 79.50 92 ASP A N 1
ATOM 732 C CA . ASP A 1 92 ? 1.143 -7.354 -5.378 1.00 79.50 92 ASP A CA 1
ATOM 733 C C . ASP A 1 92 ? -0.100 -8.259 -5.353 1.00 79.50 92 ASP A C 1
ATOM 735 O O . ASP A 1 92 ? -1.221 -7.777 -5.186 1.00 79.50 92 ASP A O 1
ATOM 739 N N . PHE A 1 93 ? 0.085 -9.583 -5.403 1.00 81.69 93 PHE A N 1
ATOM 740 C CA . PHE A 1 93 ? -1.011 -10.550 -5.288 1.00 81.69 93 PHE A CA 1
ATOM 741 C C . PHE A 1 93 ? -1.721 -10.483 -3.928 1.00 81.69 93 PHE A C 1
ATOM 743 O O . PHE A 1 93 ? -2.950 -10.578 -3.846 1.00 81.69 93 PHE A O 1
ATOM 750 N N . TYR A 1 94 ? -0.965 -10.289 -2.846 1.00 77.81 94 TYR A N 1
ATOM 751 C CA . TYR A 1 94 ? -1.538 -10.083 -1.521 1.00 77.81 94 TYR A CA 1
ATOM 752 C C . TYR A 1 94 ? -2.359 -8.789 -1.463 1.00 77.81 94 TYR A C 1
ATOM 754 O O . TYR A 1 94 ? -3.480 -8.797 -0.954 1.00 77.81 94 TYR A O 1
ATOM 762 N N . ALA A 1 95 ? -1.840 -7.689 -2.015 1.00 76.62 95 ALA A N 1
ATOM 763 C CA . ALA A 1 95 ? -2.545 -6.412 -2.065 1.00 76.62 95 ALA A CA 1
ATOM 764 C C . ALA A 1 95 ? -3.838 -6.498 -2.900 1.00 76.62 95 ALA A C 1
ATOM 766 O O . ALA A 1 95 ? -4.880 -6.025 -2.443 1.00 76.62 95 ALA A O 1
ATOM 767 N N . PHE A 1 96 ? -3.797 -7.183 -4.047 1.00 84.31 96 PHE A N 1
ATOM 768 C CA . PHE A 1 96 ? -4.969 -7.518 -4.863 1.00 84.31 96 PHE A CA 1
ATOM 769 C C . PHE A 1 96 ? -6.013 -8.311 -4.063 1.00 84.31 96 PHE A C 1
ATOM 771 O O . PHE A 1 96 ? -7.180 -7.926 -3.968 1.00 84.31 96 PHE A O 1
ATOM 778 N N . THR A 1 97 ? -5.584 -9.398 -3.414 1.00 81.12 97 THR A N 1
ATOM 779 C CA . THR A 1 97 ? -6.466 -10.243 -2.593 1.00 81.12 97 THR A CA 1
ATOM 780 C C . THR A 1 97 ? -7.118 -9.423 -1.487 1.00 81.12 97 THR A C 1
ATOM 782 O O . THR A 1 97 ? -8.299 -9.578 -1.183 1.00 81.12 97 THR A O 1
ATOM 785 N N . LEU A 1 98 ? -6.363 -8.507 -0.892 1.00 78.31 98 LEU A N 1
ATOM 786 C CA . LEU A 1 98 ? -6.852 -7.658 0.172 1.00 78.31 98 LEU A CA 1
ATOM 787 C C . LEU A 1 98 ? -7.866 -6.620 -0.312 1.00 78.31 98 LEU A C 1
ATOM 789 O O . LEU A 1 98 ? -8.884 -6.419 0.350 1.00 78.31 98 LEU A O 1
ATOM 793 N N . HIS A 1 99 ? -7.624 -6.002 -1.469 1.00 84.44 99 HIS A N 1
ATOM 794 C CA . HIS A 1 99 ? -8.594 -5.127 -2.121 1.00 84.44 99 HIS A CA 1
ATOM 795 C C . HIS A 1 99 ? -9.903 -5.872 -2.405 1.00 84.44 99 HIS A C 1
ATOM 797 O O . HIS A 1 99 ? -10.980 -5.381 -2.055 1.00 84.44 99 HIS A O 1
ATOM 803 N N . PHE A 1 100 ? -9.813 -7.089 -2.946 1.00 86.38 100 PHE A N 1
ATOM 804 C CA . PHE A 1 100 ? -10.961 -7.962 -3.171 1.00 86.38 100 PHE A CA 1
ATOM 805 C C . PHE A 1 100 ? -11.713 -8.258 -1.864 1.00 86.38 100 PHE A C 1
ATOM 807 O O . PHE A 1 100 ? -12.912 -8.002 -1.761 1.00 86.38 100 PHE A O 1
ATOM 814 N N . LEU A 1 101 ? -11.016 -8.720 -0.821 1.00 80.69 101 LEU A N 1
ATOM 815 C CA . LEU A 1 101 ? -11.637 -9.058 0.462 1.00 80.69 101 LEU A CA 1
ATOM 816 C C . LEU A 1 101 ? -12.321 -7.857 1.122 1.00 80.69 101 LEU A C 1
ATOM 818 O O . LEU A 1 101 ? -13.416 -7.997 1.662 1.00 80.69 101 LEU A O 1
ATOM 822 N N . VAL A 1 102 ? -11.708 -6.672 1.073 1.00 81.62 102 VAL A N 1
ATOM 823 C CA . VAL A 1 102 ? -12.326 -5.442 1.589 1.00 81.62 102 VAL A CA 1
ATOM 824 C C . VAL A 1 102 ? -13.570 -5.081 0.782 1.00 81.62 102 VAL A C 1
ATOM 826 O O . VAL A 1 102 ? -14.570 -4.681 1.371 1.00 81.62 102 VAL A O 1
ATOM 829 N N . SER A 1 103 ? -13.537 -5.258 -0.537 1.00 87.69 103 SER A N 1
ATOM 830 C CA . SER A 1 103 ? -14.661 -4.917 -1.415 1.00 87.69 103 SER A CA 1
ATOM 831 C C . SER A 1 103 ? -15.879 -5.815 -1.183 1.00 87.69 103 SER A C 1
ATOM 833 O O . SER A 1 103 ? -16.999 -5.313 -1.127 1.00 87.69 103 SER A O 1
ATOM 835 N N . PHE A 1 104 ? -15.671 -7.125 -1.011 1.00 85.00 104 PHE A N 1
ATOM 836 C CA . PHE A 1 104 ? -16.763 -8.098 -0.875 1.00 85.00 104 PHE A CA 1
ATOM 837 C C . PHE A 1 104 ? -17.193 -8.362 0.568 1.00 85.00 104 PHE A C 1
ATOM 839 O O . PHE A 1 104 ? -18.376 -8.571 0.811 1.00 85.00 104 PHE A O 1
ATOM 846 N N . TYR A 1 105 ? -16.255 -8.346 1.516 1.00 83.06 105 TYR A N 1
ATOM 847 C CA . TYR A 1 105 ? -16.492 -8.747 2.911 1.00 83.06 105 TYR A CA 1
ATOM 848 C C . TYR A 1 105 ? -16.201 -7.631 3.919 1.00 83.06 105 TYR A C 1
ATOM 850 O O . TYR A 1 105 ? -16.226 -7.843 5.138 1.00 83.06 105 TYR A O 1
ATOM 858 N N . GLY A 1 106 ? -15.872 -6.426 3.446 1.00 83.62 106 GLY A N 1
ATOM 859 C CA . GLY A 1 106 ? -15.515 -5.315 4.321 1.00 83.62 106 GLY A CA 1
ATOM 860 C C . GLY A 1 106 ? -16.651 -4.922 5.261 1.00 83.62 106 GLY A C 1
ATOM 861 O O . GLY A 1 106 ? -16.380 -4.617 6.424 1.00 83.62 106 GLY A O 1
ATOM 862 N N . LYS A 1 107 ? -17.909 -5.004 4.806 1.00 90.44 107 LYS A N 1
ATOM 863 C CA . LYS A 1 107 ? -19.101 -4.666 5.597 1.00 90.44 107 LYS A CA 1
ATOM 864 C C . LYS A 1 107 ? -19.276 -5.601 6.787 1.00 90.44 107 LYS A C 1
ATOM 866 O O . LYS A 1 107 ? -19.380 -5.147 7.924 1.00 90.44 107 LYS A O 1
ATOM 871 N N . GLU A 1 108 ? -19.264 -6.902 6.540 1.00 83.75 108 GLU A N 1
ATOM 872 C CA . GLU A 1 108 ? -19.389 -7.951 7.549 1.00 83.75 108 GLU A CA 1
ATOM 873 C C . GLU A 1 108 ? -18.235 -7.850 8.542 1.00 83.75 108 GLU A C 1
ATOM 875 O O . GLU A 1 108 ? -18.436 -7.913 9.754 1.00 83.75 108 GLU A O 1
ATOM 880 N N . ALA A 1 109 ? -17.027 -7.603 8.037 1.00 79.38 109 ALA A N 1
ATOM 881 C CA . ALA A 1 109 ? -15.850 -7.469 8.871 1.00 79.38 109 ALA A CA 1
ATOM 882 C C . ALA A 1 109 ? -15.873 -6.186 9.732 1.00 79.38 109 ALA A C 1
ATOM 884 O O . ALA A 1 109 ? -15.303 -6.176 10.824 1.00 79.38 109 ALA A O 1
ATOM 885 N N . VAL A 1 110 ? -16.507 -5.103 9.270 1.00 83.75 110 VAL A N 1
ATOM 886 C CA . VAL A 1 110 ? -16.766 -3.894 10.075 1.00 83.75 110 VAL A CA 1
ATOM 887 C C . VAL A 1 110 ? -17.839 -4.151 11.129 1.00 83.75 110 VAL A C 1
ATOM 889 O O . VAL A 1 110 ? -17.647 -3.797 12.292 1.00 83.75 110 VAL A O 1
ATOM 892 N N . ASN A 1 111 ? -18.933 -4.815 10.758 1.00 84.25 111 ASN A N 1
ATOM 893 C CA . ASN A 1 111 ? -19.998 -5.173 11.691 1.00 84.25 111 ASN A CA 1
ATOM 894 C C . ASN A 1 111 ? -19.471 -6.076 12.810 1.00 84.25 111 ASN A C 1
ATOM 896 O O . ASN A 1 111 ? -19.685 -5.781 13.983 1.00 84.25 111 ASN A O 1
ATOM 900 N N . GLY A 1 112 ? -18.707 -7.114 12.460 1.00 77.75 112 GLY A N 1
ATOM 901 C CA . GLY A 1 112 ? -18.065 -8.001 13.427 1.00 77.75 112 GLY A CA 1
ATOM 902 C C . GLY A 1 112 ? -17.163 -7.239 14.397 1.00 77.75 112 GLY A C 1
ATOM 903 O O . GLY A 1 112 ? -17.231 -7.463 15.602 1.00 77.75 112 GLY A O 1
ATOM 904 N N . TRP A 1 113 ? -16.377 -6.275 13.906 1.00 78.62 113 TRP A N 1
ATOM 905 C CA . TRP A 1 113 ? -15.567 -5.410 14.768 1.00 78.62 113 TRP A CA 1
ATOM 906 C C . TRP A 1 113 ? -16.407 -4.579 15.740 1.00 78.62 113 TRP A C 1
ATOM 908 O O . TRP A 1 113 ? -16.132 -4.560 16.941 1.00 78.62 113 TRP A O 1
ATOM 918 N N . ASN A 1 114 ? -17.438 -3.906 15.236 1.00 85.00 114 ASN A N 1
ATOM 919 C CA . ASN A 1 114 ? -18.291 -3.062 16.064 1.00 85.00 114 ASN A CA 1
ATOM 920 C C . ASN A 1 114 ? -19.043 -3.882 17.123 1.00 85.00 114 ASN A C 1
ATOM 922 O O . ASN A 1 114 ? -19.148 -3.439 18.265 1.00 85.00 114 ASN A O 1
ATOM 926 N N . GLU A 1 115 ? -19.500 -5.092 16.790 1.00 79.94 115 GLU A N 1
ATOM 927 C CA . GLU A 1 115 ? -20.100 -6.010 17.764 1.00 79.94 115 GLU A CA 1
ATOM 928 C C . GLU A 1 115 ? -19.085 -6.460 18.817 1.00 79.94 115 GLU A C 1
ATOM 930 O O . GLU A 1 115 ? -19.374 -6.392 20.010 1.00 79.94 115 GLU A O 1
ATOM 935 N N . MET A 1 116 ? -17.860 -6.831 18.426 1.00 72.50 116 MET A N 1
ATOM 936 C CA . MET A 1 116 ? -16.799 -7.148 19.392 1.00 72.50 116 MET A CA 1
ATOM 937 C C . MET A 1 116 ? -16.523 -5.983 20.345 1.00 72.50 116 MET A C 1
ATOM 939 O O . MET A 1 116 ? -16.358 -6.202 21.547 1.00 72.50 116 MET A O 1
ATOM 943 N N . LYS A 1 117 ? -16.524 -4.745 19.835 1.00 77.88 117 LYS A N 1
ATOM 944 C CA . LYS A 1 117 ? -16.408 -3.547 20.671 1.00 77.88 117 LYS A CA 1
ATOM 945 C C . LYS A 1 117 ? -17.566 -3.469 21.673 1.00 77.88 117 LYS A C 1
ATOM 947 O O . LYS A 1 117 ? -17.304 -3.295 22.862 1.00 77.88 117 LYS A O 1
ATOM 952 N N . LYS A 1 118 ? -18.820 -3.636 21.238 1.00 81.31 118 LYS A N 1
ATOM 953 C CA . LYS A 1 118 ? -19.998 -3.619 22.130 1.00 81.31 118 LYS A CA 1
ATOM 954 C C . LYS A 1 118 ? -19.906 -4.684 23.223 1.00 81.31 118 LYS A C 1
ATOM 956 O O . LYS A 1 118 ? -20.099 -4.363 24.392 1.00 81.31 118 LYS A O 1
ATOM 961 N N . TRP A 1 119 ? -19.548 -5.916 22.861 1.00 75.94 119 TRP A N 1
ATOM 962 C CA . TRP A 1 119 ? -19.338 -6.998 23.825 1.00 75.94 119 TRP A CA 1
ATOM 963 C C . TRP A 1 119 ? -18.254 -6.646 24.840 1.00 75.94 119 TRP A C 1
ATOM 965 O O . TRP A 1 119 ? -18.471 -6.817 26.031 1.00 75.94 119 TRP A O 1
ATOM 975 N N . SER A 1 120 ? -17.129 -6.076 24.400 1.00 72.62 120 SER A N 1
ATOM 976 C CA . SER A 1 120 ? -16.061 -5.673 25.323 1.00 72.62 120 SER A CA 1
ATOM 977 C C . SER A 1 120 ? -16.504 -4.618 26.342 1.00 72.62 120 SER A C 1
ATOM 979 O O . SER A 1 120 ? -16.071 -4.660 27.487 1.00 72.62 120 SER A O 1
ATOM 981 N N . VAL A 1 121 ? -17.391 -3.696 25.952 1.00 74.56 121 VAL A N 1
ATOM 982 C CA . VAL A 1 121 ? -17.974 -2.713 26.877 1.00 74.56 121 VAL A CA 1
ATOM 983 C C . VAL A 1 121 ? -18.922 -3.402 27.857 1.00 74.56 121 VAL A C 1
ATOM 985 O O . VAL A 1 121 ? -18.870 -3.112 29.046 1.00 74.56 121 VAL A O 1
ATOM 988 N N . LYS A 1 122 ? -19.742 -4.342 27.370 1.00 75.62 122 LYS A N 1
ATOM 989 C CA . LYS A 1 122 ? -20.685 -5.110 28.191 1.00 75.62 122 LYS A CA 1
ATOM 990 C C . LYS A 1 122 ? -19.979 -5.954 29.260 1.00 75.62 122 LYS A C 1
ATOM 992 O O . LYS A 1 122 ? -20.416 -5.939 30.397 1.00 75.62 122 LYS A O 1
ATOM 997 N N . PHE A 1 123 ? -18.885 -6.638 28.919 1.00 71.25 123 PHE A N 1
ATOM 998 C CA . PHE A 1 123 ? -18.105 -7.434 29.881 1.00 71.25 123 PHE A CA 1
ATOM 999 C C . PHE A 1 123 ? -17.349 -6.577 30.906 1.00 71.25 123 PHE A C 1
ATOM 1001 O O . PHE A 1 123 ? -17.089 -7.023 32.014 1.00 71.25 123 PHE A O 1
ATOM 1008 N N . ARG A 1 124 ? -17.002 -5.331 30.559 1.00 65.06 124 ARG A N 1
ATOM 1009 C CA . ARG A 1 124 ? -16.284 -4.421 31.466 1.00 65.06 124 ARG A CA 1
ATOM 1010 C C . ARG A 1 124 ? -17.177 -3.742 32.495 1.00 65.06 124 ARG A C 1
ATOM 1012 O O . ARG A 1 124 ? -16.666 -3.163 33.445 1.00 65.06 124 ARG A O 1
ATOM 1019 N N . ASN A 1 125 ? -18.482 -3.798 32.292 1.00 65.94 125 ASN A N 1
ATOM 1020 C CA . ASN A 1 125 ? -19.458 -3.347 33.262 1.00 65.94 125 ASN A CA 1
ATOM 1021 C C . ASN A 1 125 ? -20.231 -4.587 33.711 1.00 65.94 125 ASN A C 1
ATOM 1023 O O . ASN A 1 125 ? -21.375 -4.764 33.282 1.00 65.94 125 ASN A O 1
ATOM 1027 N N . PRO A 1 126 ? -19.604 -5.492 34.496 1.00 53.03 126 PRO A N 1
ATOM 1028 C CA . PRO A 1 126 ? -20.351 -6.609 35.016 1.00 53.03 126 PRO A CA 1
ATOM 1029 C C . PRO A 1 126 ? -21.479 -6.065 35.891 1.00 53.03 126 PRO A C 1
ATOM 1031 O O . PRO A 1 126 ? -22.519 -6.707 35.850 1.00 53.03 126 PRO A O 1
ATOM 1034 N N . ASP A 1 127 ? -21.334 -4.867 36.521 1.00 57.25 127 ASP A N 1
ATOM 1035 C CA . ASP A 1 127 ? -22.232 -4.204 37.495 1.00 57.25 127 ASP A CA 1
ATOM 1036 C C . ASP A 1 127 ? -23.565 -3.595 37.120 1.00 57.25 127 ASP A C 1
ATOM 1038 O O . ASP A 1 127 ? -23.654 -2.399 36.866 1.00 57.25 127 ASP A O 1
ATOM 1042 N N . TYR A 1 128 ? -24.697 -4.302 37.227 1.00 47.62 128 TYR A N 1
ATOM 1043 C CA . TYR A 1 128 ? -25.094 -5.743 37.324 1.00 47.62 128 TYR A CA 1
ATOM 1044 C C . TYR A 1 128 ? -24.372 -6.937 38.103 1.00 47.62 128 TYR A C 1
ATOM 1046 O O . TYR A 1 128 ? -25.096 -7.852 38.472 1.00 47.62 128 TYR A O 1
ATOM 1054 N N . THR A 1 129 ? -23.050 -7.038 38.332 1.00 51.47 129 THR A N 1
ATOM 1055 C CA . THR A 1 129 ? -22.159 -7.530 39.410 1.00 51.47 129 THR A CA 1
ATOM 1056 C C . THR A 1 129 ? -20.905 -6.624 39.694 1.00 51.47 129 THR A C 1
ATOM 1058 O O . THR A 1 129 ? -20.153 -6.291 38.781 1.00 51.47 129 THR A O 1
ATOM 1061 N N . GLU A 1 130 ? -20.719 -6.245 40.971 1.00 57.94 130 GLU A N 1
ATOM 1062 C CA . GLU A 1 130 ? -19.777 -5.317 41.664 1.00 57.94 130 GLU A CA 1
ATOM 1063 C C . GLU A 1 130 ? -18.547 -4.736 40.933 1.00 57.94 130 GLU A C 1
ATOM 1065 O O . GLU A 1 130 ? -17.710 -5.467 40.402 1.00 57.94 130 GLU A O 1
ATOM 1070 N N . GLU A 1 131 ? -18.387 -3.398 41.007 1.00 47.50 131 GLU A N 1
ATOM 1071 C CA . GLU A 1 131 ? -17.139 -2.653 40.740 1.00 47.50 131 GLU A CA 1
ATOM 1072 C C . GLU A 1 131 ? -15.999 -3.169 41.639 1.00 47.50 131 GLU A C 1
ATOM 1074 O O . GLU A 1 131 ? -15.627 -2.572 42.651 1.00 47.50 131 GLU A O 1
ATOM 1079 N N . LEU A 1 132 ? -15.395 -4.295 41.266 1.00 53.28 132 LEU A N 1
ATOM 1080 C CA . LEU A 1 132 ? -14.078 -4.646 41.767 1.00 53.28 132 LEU A CA 1
ATOM 1081 C C . LEU A 1 132 ? -13.114 -3.545 41.305 1.00 53.28 132 LEU A C 1
ATOM 1083 O O . LEU A 1 132 ? -13.046 -3.275 40.099 1.00 53.28 132 LEU A O 1
ATOM 1087 N N . PRO A 1 133 ? -12.362 -2.903 42.221 1.00 50.44 133 PRO A N 1
ATOM 1088 C CA . PRO A 1 133 ? -11.338 -1.950 41.845 1.00 50.44 133 PRO A CA 1
ATOM 1089 C C . PRO A 1 133 ? -10.308 -2.723 41.038 1.00 50.44 133 PRO A C 1
ATOM 1091 O O . PRO A 1 133 ? -9.476 -3.454 41.582 1.00 50.44 133 PRO A O 1
ATOM 1094 N N . TYR A 1 134 ? -10.393 -2.594 39.715 1.00 49.16 134 TYR A N 1
ATOM 1095 C CA . TYR A 1 134 ? -9.314 -3.029 38.857 1.00 49.16 134 TYR A CA 1
ATOM 1096 C C . TYR A 1 134 ? -8.056 -2.362 39.404 1.00 49.16 134 TYR A C 1
ATOM 1098 O O . TYR A 1 134 ? -8.098 -1.158 39.694 1.00 49.16 134 TYR A O 1
ATOM 1106 N N . PRO A 1 135 ? -6.947 -3.107 39.564 1.00 50.28 135 PRO A N 1
ATOM 1107 C CA . PRO A 1 135 ? -5.676 -2.449 39.776 1.00 50.28 135 PRO A CA 1
ATOM 1108 C C . PRO A 1 135 ? -5.591 -1.391 38.688 1.00 50.28 135 PRO A C 1
ATOM 1110 O O . PRO A 1 135 ? -5.897 -1.685 37.527 1.00 50.28 135 PRO A O 1
ATOM 1113 N N . ASP A 1 136 ? -5.287 -0.158 39.080 1.00 52.62 136 ASP A N 1
ATOM 1114 C CA . ASP A 1 136 ? -4.975 0.907 38.147 1.00 52.62 136 ASP A CA 1
ATOM 1115 C C . ASP A 1 136 ? -3.740 0.419 37.392 1.00 52.62 136 ASP A C 1
ATOM 1117 O O . ASP A 1 136 ? -2.592 0.650 37.783 1.00 52.62 136 ASP A O 1
ATOM 1121 N N . ILE A 1 137 ? -3.986 -0.389 36.353 1.00 52.28 137 ILE A N 1
ATOM 1122 C CA . ILE A 1 137 ? -3.035 -0.754 35.329 1.00 52.28 137 ILE A CA 1
ATOM 1123 C C . ILE A 1 137 ? -2.875 0.569 34.615 1.00 52.28 137 ILE A C 1
ATOM 1125 O O . ILE A 1 137 ? -3.479 0.834 33.576 1.00 52.28 137 ILE A O 1
ATOM 1129 N N . THR A 1 138 ? -2.081 1.423 35.251 1.00 55.78 138 THR A N 1
ATOM 1130 C CA . THR A 1 138 ? -1.383 2.535 34.665 1.00 55.78 138 THR A CA 1
ATOM 1131 C C . THR A 1 138 ? -0.644 1.890 33.519 1.00 55.78 138 THR A C 1
ATOM 1133 O O . THR A 1 138 ? 0.431 1.309 33.682 1.00 55.78 138 THR A O 1
ATOM 1136 N N . ILE A 1 139 ? -1.313 1.869 32.362 1.00 55.28 139 ILE A N 1
ATOM 1137 C CA . ILE A 1 139 ? -0.730 1.473 31.097 1.00 55.28 139 ILE A CA 1
ATOM 1138 C C . ILE A 1 139 ? 0.549 2.279 31.061 1.00 55.28 139 ILE A C 1
ATOM 1140 O O . ILE A 1 139 ? 0.517 3.510 31.066 1.00 55.28 139 ILE A O 1
ATOM 1144 N N . SER A 1 140 ? 1.659 1.560 31.215 1.00 65.31 140 SER A N 1
ATOM 1145 C CA . SER A 1 140 ? 2.953 2.166 31.462 1.00 65.31 140 SER A CA 1
ATOM 1146 C C . SER A 1 140 ? 3.143 3.248 30.418 1.00 65.31 140 SER A C 1
ATOM 1148 O O . SER A 1 140 ? 3.014 2.967 29.225 1.00 65.31 140 SER A O 1
ATOM 1150 N N . SER A 1 141 ? 3.442 4.474 30.847 1.00 74.06 141 SER A N 1
ATOM 1151 C CA . SER A 1 141 ? 3.692 5.601 29.941 1.00 74.06 141 SER A CA 1
ATOM 1152 C C . SER A 1 141 ? 4.691 5.234 28.832 1.00 74.06 141 SER A C 1
ATOM 1154 O O . SER A 1 141 ? 4.638 5.776 27.731 1.00 74.06 141 SER A O 1
ATOM 1156 N N . LYS A 1 142 ? 5.552 4.235 29.079 1.00 74.81 142 LYS A N 1
ATOM 1157 C CA . LYS A 1 142 ? 6.463 3.636 28.099 1.00 74.81 142 LYS A CA 1
ATOM 1158 C C . LYS A 1 142 ? 5.749 2.936 26.934 1.00 74.81 142 LYS A C 1
ATOM 1160 O O . LYS A 1 142 ? 6.193 3.099 25.802 1.00 74.81 142 LYS A O 1
ATOM 1165 N N . LEU A 1 143 ? 4.671 2.181 27.166 1.00 66.94 143 LEU A N 1
ATOM 1166 C CA . LEU A 1 143 ? 3.934 1.483 26.103 1.00 66.94 143 LEU A CA 1
ATOM 1167 C C . LEU A 1 143 ? 3.243 2.477 25.164 1.00 66.94 143 LEU A C 1
ATOM 1169 O O . LEU A 1 143 ? 3.340 2.329 23.948 1.00 66.94 143 LEU A O 1
ATOM 1173 N N . ASP A 1 144 ? 2.619 3.523 25.712 1.00 67.31 144 ASP A N 1
ATOM 1174 C CA . ASP A 1 144 ? 2.011 4.595 24.913 1.00 67.31 144 ASP A CA 1
ATOM 1175 C C . ASP A 1 144 ? 3.056 5.328 24.055 1.00 67.31 144 ASP A C 1
ATOM 1177 O O . ASP A 1 144 ? 2.810 5.619 22.879 1.00 67.31 144 ASP A O 1
ATOM 1181 N N . ILE A 1 145 ? 4.248 5.583 24.609 1.00 76.50 145 ILE A N 1
ATOM 1182 C CA . ILE A 1 145 ? 5.371 6.169 23.863 1.00 76.50 145 ILE A CA 1
ATOM 1183 C C . ILE A 1 145 ? 5.809 5.236 22.729 1.00 76.50 145 ILE A C 1
ATOM 1185 O O . ILE A 1 145 ? 5.933 5.689 21.590 1.00 76.50 145 ILE A O 1
ATOM 1189 N N . ILE A 1 146 ? 6.004 3.942 23.006 1.00 71.44 146 ILE A N 1
ATOM 1190 C CA . ILE A 1 146 ? 6.412 2.955 21.994 1.00 71.44 146 ILE A CA 1
ATOM 1191 C C . ILE A 1 146 ? 5.367 2.875 20.881 1.00 71.44 146 ILE A C 1
ATOM 1193 O O . ILE A 1 146 ? 5.718 3.004 19.708 1.00 71.44 146 ILE A O 1
ATOM 1197 N N . LEU A 1 147 ? 4.086 2.733 21.225 1.00 66.06 147 LEU A N 1
ATOM 1198 C CA . LEU A 1 147 ? 3.006 2.635 20.247 1.00 66.06 147 LEU A CA 1
ATOM 1199 C C . LEU A 1 147 ? 2.914 3.909 19.397 1.00 66.06 147 LEU A C 1
ATOM 1201 O O . LEU A 1 147 ? 2.788 3.837 18.177 1.00 66.06 147 LEU A O 1
ATOM 1205 N N . THR A 1 148 ? 3.071 5.081 20.016 1.00 70.62 148 THR A N 1
ATOM 1206 C CA . THR A 1 148 ? 3.118 6.362 19.299 1.00 70.62 148 THR A CA 1
ATOM 1207 C C . THR A 1 148 ? 4.289 6.423 18.318 1.00 70.62 148 THR A C 1
ATOM 1209 O O . THR A 1 148 ? 4.108 6.863 17.180 1.00 70.62 148 THR A O 1
ATOM 1212 N N . CYS A 1 149 ? 5.483 5.984 18.725 1.00 72.31 149 CYS A N 1
ATOM 1213 C CA . CYS A 1 149 ? 6.658 5.923 17.855 1.00 72.31 149 CYS A CA 1
ATOM 1214 C C . CYS A 1 149 ? 6.446 4.961 16.681 1.00 72.31 149 CYS A C 1
ATOM 1216 O O . CYS A 1 149 ? 6.743 5.325 15.545 1.00 72.31 149 CYS A O 1
ATOM 1218 N N . VAL A 1 150 ? 5.871 3.783 16.936 1.00 70.19 150 VAL A N 1
ATOM 1219 C CA . VAL A 1 150 ? 5.540 2.793 15.904 1.00 70.19 150 VAL A CA 1
ATOM 1220 C C . VAL A 1 150 ? 4.571 3.389 14.885 1.00 70.19 150 VAL A C 1
ATOM 1222 O O . VAL A 1 150 ? 4.862 3.387 13.693 1.00 70.19 150 VAL A O 1
ATOM 1225 N N . ILE A 1 151 ? 3.466 3.989 15.332 1.00 68.75 151 ILE A N 1
ATOM 1226 C CA . ILE A 1 151 ? 2.484 4.606 14.431 1.00 68.75 151 ILE A CA 1
ATOM 1227 C C . ILE A 1 151 ? 3.138 5.734 13.602 1.00 68.75 151 ILE A C 1
ATOM 1229 O O . ILE A 1 151 ? 2.924 5.822 12.390 1.00 68.75 151 ILE A O 1
ATOM 1233 N N . ARG A 1 152 ? 3.978 6.579 14.223 1.00 73.31 152 ARG A N 1
ATOM 1234 C CA . ARG A 1 152 ? 4.741 7.631 13.518 1.00 73.31 152 ARG A CA 1
ATOM 1235 C C . ARG A 1 152 ? 5.661 7.059 12.448 1.00 73.31 152 ARG A C 1
ATOM 1237 O O . ARG A 1 152 ? 5.670 7.578 11.334 1.00 73.31 152 ARG A O 1
ATOM 1244 N N . PHE A 1 153 ? 6.378 5.989 12.770 1.00 73.31 153 PHE A N 1
ATOM 1245 C CA . PHE A 1 153 ? 7.252 5.294 11.835 1.00 73.31 153 PHE A CA 1
ATOM 1246 C C . PHE A 1 153 ? 6.467 4.713 10.653 1.00 73.31 153 PHE A C 1
ATOM 1248 O O . PHE A 1 153 ? 6.822 4.980 9.508 1.00 73.31 153 PHE A O 1
ATOM 1255 N N . TYR A 1 154 ? 5.341 4.035 10.905 1.00 69.12 154 TYR A N 1
ATOM 1256 C CA . TYR A 1 154 ? 4.444 3.545 9.849 1.00 69.12 154 TYR A CA 1
ATOM 1257 C C . TYR A 1 154 ? 3.906 4.670 8.958 1.00 69.12 154 TYR A C 1
ATOM 1259 O O . TYR A 1 154 ? 3.765 4.484 7.754 1.00 69.12 154 TYR A O 1
ATOM 1267 N N . GLY A 1 155 ? 3.661 5.859 9.515 1.00 70.25 155 GLY A N 1
ATOM 1268 C CA . GLY A 1 155 ? 3.273 7.033 8.727 1.00 70.25 155 GLY A CA 1
ATOM 1269 C C . GLY A 1 155 ? 4.377 7.556 7.798 1.00 70.25 155 GLY A C 1
ATOM 1270 O O . GLY A 1 155 ? 4.069 8.090 6.737 1.00 70.25 155 GLY A O 1
ATOM 1271 N N . ALA A 1 156 ? 5.648 7.408 8.181 1.00 77.38 156 ALA A N 1
ATOM 1272 C CA . ALA A 1 156 ? 6.800 7.803 7.366 1.00 77.38 156 ALA A CA 1
ATOM 1273 C C . ALA A 1 156 ? 7.230 6.714 6.365 1.00 77.38 156 ALA A C 1
ATOM 1275 O O . ALA A 1 156 ? 7.865 7.015 5.352 1.00 77.38 156 ALA A O 1
ATOM 1276 N N . LEU A 1 157 ? 6.872 5.456 6.637 1.00 74.81 157 LEU A N 1
ATOM 1277 C CA . LEU A 1 157 ? 7.301 4.284 5.882 1.00 74.81 157 LEU A CA 1
ATOM 1278 C C . LEU A 1 157 ? 7.006 4.366 4.369 1.00 74.81 157 LEU A C 1
ATOM 1280 O O . LEU A 1 157 ? 7.925 4.073 3.608 1.00 74.81 157 LEU A O 1
ATOM 1284 N N . PRO A 1 158 ? 5.827 4.821 3.887 1.00 76.19 158 PRO A N 1
ATOM 1285 C CA . PRO A 1 158 ? 5.555 4.938 2.449 1.00 76.19 158 PRO A CA 1
ATOM 1286 C C . PRO A 1 158 ? 6.563 5.803 1.699 1.00 76.19 158 PRO A C 1
ATOM 1288 O O . PRO A 1 158 ? 7.018 5.443 0.616 1.00 76.19 158 PRO A O 1
ATOM 1291 N N . PHE A 1 159 ? 6.959 6.925 2.301 1.00 82.56 159 PHE A N 1
ATOM 1292 C CA . PHE A 1 159 ? 7.917 7.848 1.702 1.00 82.56 159 PHE A CA 1
ATOM 1293 C C . PHE A 1 159 ? 9.315 7.237 1.661 1.00 82.56 159 PHE A C 1
ATOM 1295 O O . PHE A 1 159 ? 9.984 7.311 0.632 1.00 82.56 159 PHE A O 1
ATOM 1302 N N . MET A 1 160 ? 9.733 6.585 2.751 1.00 77.44 160 MET A N 1
ATOM 1303 C CA . MET A 1 160 ? 11.027 5.902 2.803 1.00 77.44 160 MET A CA 1
ATOM 1304 C C . MET A 1 160 ? 11.098 4.744 1.803 1.00 77.44 160 MET A C 1
ATOM 1306 O O . MET A 1 160 ? 12.085 4.629 1.080 1.00 77.44 160 MET A O 1
ATOM 1310 N N . LEU A 1 161 ? 10.044 3.926 1.710 1.00 76.06 161 LEU A N 1
ATOM 1311 C CA . LEU A 1 161 ? 9.968 2.813 0.761 1.00 76.06 161 LEU A CA 1
ATOM 1312 C C . LEU A 1 161 ? 9.940 3.302 -0.687 1.00 76.06 161 LEU A C 1
ATOM 1314 O O . LEU A 1 161 ? 10.681 2.775 -1.516 1.00 76.06 161 LEU A O 1
ATOM 1318 N N . THR A 1 162 ? 9.148 4.332 -0.992 1.00 81.81 162 THR A N 1
ATOM 1319 C CA . THR A 1 162 ? 9.093 4.920 -2.339 1.00 81.81 162 THR A CA 1
ATOM 1320 C C . THR A 1 162 ? 10.458 5.462 -2.745 1.00 81.81 162 THR A C 1
ATOM 1322 O O . THR A 1 162 ? 10.960 5.135 -3.818 1.00 81.81 162 THR A O 1
ATOM 1325 N N . PHE A 1 163 ? 11.098 6.250 -1.877 1.00 83.88 163 PHE A N 1
ATOM 1326 C CA . PHE A 1 163 ? 12.412 6.818 -2.162 1.00 83.88 163 PHE A CA 1
ATOM 1327 C C . PHE A 1 163 ? 13.480 5.730 -2.332 1.00 83.88 163 PHE A C 1
ATOM 1329 O O . PHE A 1 163 ? 14.237 5.760 -3.300 1.00 83.88 163 PHE A O 1
ATOM 1336 N N . SER A 1 164 ? 13.499 4.729 -1.446 1.00 77.31 164 SER A N 1
ATOM 1337 C CA . SER A 1 164 ? 14.420 3.592 -1.548 1.00 77.31 164 SER A CA 1
ATOM 1338 C C . SER A 1 164 ? 14.227 2.819 -2.854 1.00 77.31 164 SER A C 1
ATOM 1340 O O . SER A 1 164 ? 15.209 2.505 -3.521 1.00 77.31 164 SER A O 1
ATOM 1342 N N . SER A 1 165 ? 12.977 2.554 -3.249 1.00 79.50 165 SER A N 1
ATOM 1343 C CA . SER A 1 165 ? 12.656 1.838 -4.493 1.00 79.50 165 SER A CA 1
ATOM 1344 C C . SER A 1 165 ? 13.111 2.632 -5.718 1.00 79.50 165 SER A C 1
ATOM 1346 O O . SER A 1 165 ? 13.725 2.077 -6.628 1.00 79.50 165 SER A O 1
ATOM 1348 N N . MET A 1 166 ? 12.917 3.957 -5.709 1.00 89.19 166 MET A N 1
ATOM 1349 C CA . MET A 1 166 ? 13.396 4.837 -6.778 1.00 89.19 166 MET A CA 1
ATOM 1350 C C . MET A 1 166 ? 14.917 4.817 -6.918 1.00 89.19 166 MET A C 1
ATOM 1352 O O . MET A 1 166 ? 15.405 4.637 -8.031 1.00 89.19 166 MET A O 1
ATOM 1356 N N . VAL A 1 167 ? 15.649 4.975 -5.809 1.00 83.38 167 VAL A N 1
ATOM 1357 C CA . VAL A 1 167 ? 17.121 5.024 -5.804 1.00 83.38 167 VAL A CA 1
ATOM 1358 C C . VAL A 1 167 ? 17.722 3.680 -6.200 1.00 83.38 167 VAL A C 1
ATOM 1360 O O . VAL A 1 167 ? 18.634 3.633 -7.019 1.00 83.38 167 VAL A O 1
ATOM 1363 N N . MET A 1 168 ? 17.208 2.585 -5.640 1.00 81.38 168 MET A N 1
ATOM 1364 C CA . MET A 1 168 ? 17.746 1.245 -5.890 1.00 8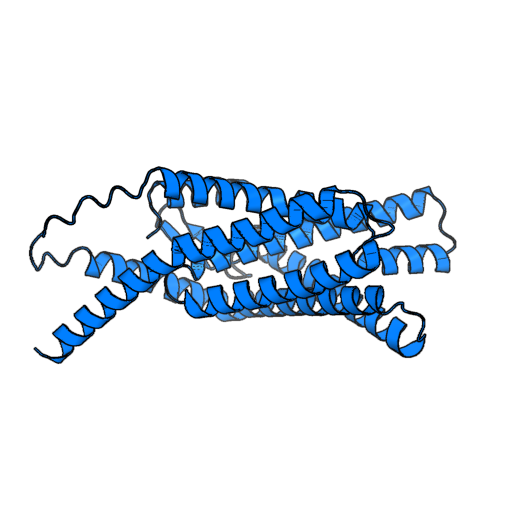1.38 168 MET A CA 1
ATOM 1365 C C . MET A 1 168 ? 17.222 0.618 -7.181 1.00 81.38 168 MET A C 1
ATOM 1367 O O . MET A 1 168 ? 17.726 -0.415 -7.603 1.00 81.38 168 MET A O 1
ATOM 1371 N N . SER A 1 169 ? 16.216 1.225 -7.813 1.00 87.62 169 SER A N 1
ATOM 1372 C CA . SER A 1 169 ? 15.514 0.633 -8.957 1.00 87.62 169 SER A CA 1
ATOM 1373 C C . SER A 1 169 ? 14.899 -0.741 -8.657 1.00 87.62 169 SER A C 1
ATOM 1375 O O . SER A 1 169 ? 14.722 -1.568 -9.546 1.00 87.62 169 SER A O 1
ATOM 1377 N N . PHE A 1 170 ? 14.554 -0.973 -7.387 1.00 81.75 170 PHE A N 1
ATOM 1378 C CA . PHE A 1 170 ? 13.966 -2.215 -6.891 1.00 81.75 170 PHE A CA 1
ATOM 1379 C C . PHE A 1 170 ? 12.441 -2.134 -6.899 1.00 81.75 170 PHE A C 1
ATOM 1381 O O . PHE A 1 170 ? 11.810 -2.088 -5.849 1.00 81.75 170 PHE A O 1
ATOM 1388 N N . ASP A 1 171 ? 11.859 -2.107 -8.095 1.00 82.56 171 ASP A N 1
ATOM 1389 C CA . ASP A 1 171 ? 10.425 -2.297 -8.311 1.00 82.56 171 ASP A CA 1
ATOM 1390 C C . ASP A 1 171 ? 10.133 -2.738 -9.749 1.00 82.56 171 ASP A C 1
ATOM 1392 O O . ASP A 1 171 ? 10.914 -2.497 -10.671 1.00 82.56 171 ASP A O 1
ATOM 1396 N N . ASN A 1 172 ? 8.968 -3.355 -9.946 1.00 80.81 172 ASN A N 1
ATOM 1397 C CA . ASN A 1 172 ? 8.540 -3.863 -11.250 1.00 80.81 172 ASN A CA 1
ATOM 1398 C C . ASN A 1 172 ? 8.337 -2.738 -12.285 1.00 80.81 172 ASN A C 1
ATOM 1400 O O . ASN A 1 172 ? 8.563 -2.940 -13.481 1.00 80.81 172 ASN A O 1
ATOM 1404 N N . TYR A 1 173 ? 7.965 -1.529 -11.846 1.00 87.81 173 TYR A N 1
ATOM 1405 C CA . TYR A 1 173 ? 7.729 -0.397 -12.746 1.00 87.81 173 TYR A CA 1
ATOM 1406 C C . TYR A 1 173 ? 9.017 0.103 -13.395 1.00 87.81 173 TYR A C 1
ATOM 1408 O O . TYR A 1 173 ? 8.977 0.578 -14.529 1.00 87.81 173 TYR A O 1
ATOM 1416 N N . TYR A 1 174 ? 10.163 -0.014 -12.720 1.00 91.62 174 TYR A N 1
ATOM 1417 C CA . TYR A 1 174 ? 11.457 0.326 -13.303 1.00 91.62 174 TYR A CA 1
ATOM 1418 C C . TYR A 1 174 ? 11.712 -0.446 -14.600 1.00 91.62 174 TYR A C 1
ATOM 1420 O O . TYR A 1 174 ? 12.030 0.169 -15.619 1.00 91.62 174 TYR A O 1
ATOM 1428 N N . PHE A 1 175 ? 11.511 -1.766 -14.588 1.00 86.75 175 PHE A N 1
ATOM 1429 C CA . PHE A 1 175 ? 11.734 -2.618 -15.758 1.00 86.75 175 PHE A CA 1
ATOM 1430 C C . PHE A 1 175 ? 10.810 -2.251 -16.920 1.00 86.75 175 PHE A C 1
ATOM 1432 O O . PHE A 1 175 ? 11.258 -2.187 -18.064 1.00 86.75 175 PHE A O 1
ATOM 1439 N N . ILE A 1 176 ? 9.545 -1.931 -16.629 1.00 89.06 176 ILE A N 1
ATOM 1440 C CA . ILE A 1 176 ? 8.596 -1.450 -17.641 1.00 89.06 176 ILE A CA 1
ATOM 1441 C C . ILE A 1 176 ? 9.069 -0.121 -18.233 1.00 89.06 176 ILE A C 1
ATOM 1443 O O . ILE A 1 176 ? 9.126 0.017 -19.453 1.00 89.06 176 ILE A O 1
ATOM 1447 N N . VAL A 1 177 ? 9.452 0.845 -17.393 1.00 94.25 177 VAL A N 1
ATOM 1448 C CA . VAL A 1 177 ? 9.942 2.152 -17.858 1.00 94.25 177 VAL A CA 1
ATOM 1449 C C . VAL A 1 177 ? 11.184 1.993 -18.739 1.00 94.25 177 VAL A C 1
ATOM 1451 O O . VAL A 1 177 ? 11.251 2.611 -19.801 1.00 94.25 177 VAL A O 1
ATOM 1454 N N . GLN A 1 178 ? 12.132 1.134 -18.353 1.00 93.88 178 GLN A N 1
ATOM 1455 C CA . GLN A 1 178 ? 13.326 0.855 -19.158 1.00 93.88 178 GLN A CA 1
ATOM 1456 C C . GLN A 1 178 ? 12.991 0.154 -20.477 1.00 93.88 178 GLN A C 1
ATOM 1458 O O . GLN A 1 178 ? 13.534 0.500 -21.527 1.00 93.88 178 GLN A O 1
ATOM 1463 N N . SER A 1 179 ? 12.064 -0.804 -20.451 1.00 90.44 179 SER A N 1
ATOM 1464 C CA . SER A 1 179 ? 11.620 -1.517 -21.649 1.00 90.44 179 SER A CA 1
ATOM 1465 C C . SER A 1 179 ? 10.926 -0.578 -22.640 1.00 90.44 179 SER A C 1
ATOM 1467 O O . SER A 1 179 ? 11.262 -0.590 -23.822 1.00 90.44 179 SER A O 1
ATOM 1469 N N . ILE A 1 180 ? 10.037 0.304 -22.171 1.00 93.06 180 ILE A N 1
ATOM 1470 C CA . ILE A 1 180 ? 9.386 1.321 -23.010 1.00 93.06 180 ILE A CA 1
ATOM 1471 C C . ILE A 1 180 ? 10.423 2.303 -23.565 1.00 93.06 180 ILE A C 1
ATOM 1473 O O . ILE A 1 180 ? 10.422 2.581 -24.764 1.00 93.06 180 ILE A O 1
ATOM 1477 N N . SER A 1 181 ? 11.318 2.810 -22.709 1.00 97.25 181 SER A N 1
ATOM 1478 C CA . SER A 1 181 ? 12.337 3.789 -23.103 1.00 97.25 181 SER A CA 1
ATOM 1479 C C . SER A 1 181 ? 13.270 3.244 -24.186 1.00 97.25 181 SER A C 1
ATOM 1481 O O . SER A 1 181 ? 13.459 3.892 -25.217 1.00 97.25 181 SER A O 1
ATOM 1483 N N . SER A 1 182 ? 13.773 2.020 -24.006 1.00 95.50 182 SER A N 1
ATOM 1484 C CA . SER A 1 182 ? 14.643 1.349 -24.980 1.00 95.50 182 SER A CA 1
ATOM 1485 C C . SER A 1 182 ? 13.922 0.987 -26.280 1.00 95.50 182 SER A C 1
ATOM 1487 O O . SER A 1 182 ? 14.469 1.216 -27.354 1.00 95.50 182 SER A O 1
ATOM 1489 N N . THR A 1 183 ? 12.687 0.481 -26.204 1.00 94.88 183 THR A N 1
ATOM 1490 C CA . THR A 1 183 ? 11.912 0.069 -27.388 1.00 94.88 183 THR A CA 1
ATOM 1491 C C . THR A 1 183 ? 11.543 1.255 -28.277 1.00 94.88 183 THR A C 1
ATOM 1493 O O . THR A 1 183 ? 11.575 1.144 -29.499 1.00 94.88 183 THR A O 1
ATOM 1496 N N . LEU A 1 184 ? 11.195 2.397 -27.677 1.00 96.69 184 LEU A N 1
ATOM 1497 C CA . LEU A 1 184 ? 10.771 3.593 -28.410 1.00 96.69 184 LEU A CA 1
ATOM 1498 C C . LEU A 1 184 ? 11.916 4.576 -28.703 1.00 96.69 184 LEU A C 1
ATOM 1500 O O . LEU A 1 184 ? 11.685 5.585 -29.366 1.00 96.69 184 LEU A O 1
ATOM 1504 N N . GLY A 1 185 ? 13.129 4.323 -28.198 1.00 97.12 185 GLY A N 1
ATOM 1505 C CA . GLY A 1 185 ? 14.262 5.242 -28.338 1.00 97.12 185 GLY A CA 1
ATOM 1506 C C . GLY A 1 185 ? 14.001 6.610 -27.696 1.00 97.12 185 GLY A C 1
ATOM 1507 O O . GLY A 1 185 ? 14.288 7.647 -28.297 1.00 97.12 185 GLY A O 1
ATOM 1508 N N . LEU A 1 186 ? 13.403 6.631 -26.500 1.00 97.00 186 LEU A N 1
ATOM 1509 C CA . LEU A 1 186 ? 12.984 7.872 -25.845 1.00 97.00 186 LEU A CA 1
ATOM 1510 C C . LEU A 1 186 ? 14.176 8.748 -25.438 1.00 97.00 186 LEU A C 1
ATOM 1512 O O . LEU A 1 186 ? 15.193 8.274 -24.936 1.00 97.00 186 LEU A O 1
ATOM 1516 N N . ASN A 1 187 ? 14.020 10.066 -25.577 1.00 97.25 187 ASN A N 1
ATOM 1517 C CA . ASN A 1 187 ? 15.011 11.022 -25.086 1.00 97.25 187 ASN A CA 1
ATOM 1518 C C . ASN A 1 187 ? 14.994 11.140 -23.543 1.00 97.25 187 ASN A C 1
ATOM 1520 O O . ASN A 1 187 ? 14.100 10.636 -22.854 1.00 97.25 187 ASN A O 1
ATOM 1524 N N . CYS A 1 188 ? 15.989 11.845 -22.994 1.00 97.06 188 CYS A N 1
ATOM 1525 C CA . CYS A 1 188 ? 16.149 12.038 -21.548 1.00 97.06 188 CYS A CA 1
ATOM 1526 C C . CYS A 1 188 ? 14.902 12.660 -20.893 1.00 97.06 188 CYS A C 1
ATOM 1528 O O . CYS A 1 188 ? 14.429 12.172 -19.868 1.00 97.06 188 CYS A O 1
ATOM 1530 N N . PHE A 1 189 ? 14.316 13.683 -21.523 1.00 97.19 189 PHE A N 1
ATOM 1531 C CA . PHE A 1 189 ? 13.128 14.361 -21.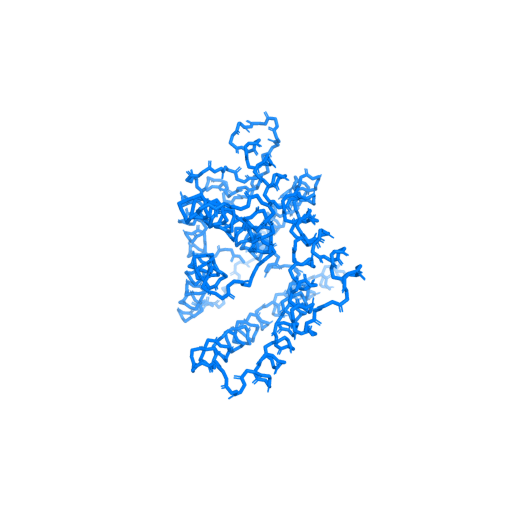003 1.00 97.19 189 PHE A CA 1
ATOM 1532 C C . PHE A 1 189 ? 11.915 13.423 -20.908 1.00 97.19 189 PHE A C 1
ATOM 1534 O O . PHE A 1 189 ? 11.245 13.368 -19.879 1.00 97.19 189 PHE A O 1
ATOM 1541 N N . SER A 1 190 ? 11.672 12.620 -21.944 1.00 96.88 190 SER A N 1
ATOM 1542 C CA . SER A 1 190 ? 10.572 11.648 -21.966 1.00 96.88 190 SER A CA 1
ATOM 1543 C C . SER A 1 190 ? 10.775 10.545 -20.922 1.00 96.88 190 SER A C 1
ATOM 1545 O O . SER A 1 190 ? 9.836 10.154 -20.231 1.00 96.88 190 SER A O 1
ATOM 1547 N N . THR A 1 191 ? 12.017 10.090 -20.738 1.00 95.75 191 THR A N 1
ATOM 1548 C CA . THR A 1 191 ? 12.365 9.113 -19.695 1.00 95.75 191 THR A CA 1
ATOM 1549 C C . THR A 1 191 ? 12.168 9.690 -18.288 1.00 95.75 191 THR A C 1
ATOM 1551 O O . THR A 1 191 ? 11.669 9.001 -17.397 1.00 95.75 191 THR A O 1
ATOM 1554 N N . TRP A 1 192 ? 12.475 10.974 -18.080 1.00 97.25 192 TRP A N 1
ATOM 1555 C CA . TRP A 1 192 ? 12.212 11.665 -16.814 1.00 97.25 192 TRP A CA 1
ATOM 1556 C C . TRP A 1 192 ? 10.709 11.767 -16.503 1.00 97.25 192 TRP A C 1
ATOM 1558 O O . TRP A 1 192 ? 10.295 11.542 -15.361 1.00 97.25 192 TRP A O 1
ATOM 1568 N N . ILE A 1 193 ? 9.876 12.014 -17.521 1.00 97.00 193 ILE A N 1
ATOM 1569 C CA . ILE A 1 193 ? 8.411 11.980 -17.386 1.00 97.00 193 ILE A CA 1
ATOM 1570 C C . ILE A 1 193 ? 7.943 10.582 -16.957 1.00 97.00 193 ILE A C 1
ATOM 1572 O O . ILE A 1 193 ? 7.181 10.461 -15.997 1.00 97.00 193 ILE A O 1
ATOM 1576 N N . LEU A 1 194 ? 8.435 9.514 -17.596 1.00 95.50 194 LEU A N 1
ATOM 1577 C CA . LEU A 1 194 ? 8.092 8.140 -17.207 1.00 95.50 194 LEU A CA 1
ATOM 1578 C C . LEU A 1 194 ? 8.514 7.815 -15.768 1.00 95.50 194 LEU A C 1
ATOM 1580 O O . LEU A 1 194 ? 7.753 7.196 -15.025 1.00 95.50 194 LEU A O 1
ATOM 1584 N N . HIS A 1 195 ? 9.691 8.268 -15.333 1.00 95.69 195 HIS A N 1
ATOM 1585 C CA . HIS A 1 195 ? 10.119 8.093 -13.945 1.00 95.69 195 HIS A CA 1
ATOM 1586 C C . HIS A 1 195 ? 9.287 8.904 -12.946 1.00 95.69 195 HIS A C 1
ATOM 1588 O O . HIS A 1 195 ? 9.079 8.443 -11.824 1.00 95.69 195 HIS A O 1
ATOM 1594 N N . SER A 1 196 ? 8.751 10.055 -13.351 1.00 95.44 196 SER A N 1
ATOM 1595 C CA . SER A 1 196 ? 7.802 10.825 -12.540 1.00 95.44 196 SER A CA 1
ATOM 1596 C C . SER A 1 196 ? 6.474 10.075 -12.372 1.00 95.44 196 SER A C 1
ATOM 1598 O O . SER A 1 196 ? 5.953 9.985 -11.259 1.00 95.44 196 SER A O 1
ATOM 1600 N N . PHE A 1 197 ? 5.968 9.442 -13.438 1.00 93.44 197 PHE A N 1
ATOM 1601 C CA . PHE A 1 197 ? 4.803 8.551 -13.354 1.00 93.44 197 PHE A CA 1
ATOM 1602 C C . PHE A 1 197 ? 5.067 7.319 -12.478 1.00 93.44 197 PHE A C 1
ATOM 1604 O O . PHE A 1 197 ? 4.223 6.961 -11.652 1.00 93.44 197 PHE A O 1
ATOM 1611 N N . ARG A 1 198 ? 6.253 6.704 -12.597 1.00 93.31 198 ARG A N 1
ATOM 1612 C CA . ARG A 1 198 ? 6.697 5.612 -11.714 1.00 93.31 198 ARG A CA 1
ATOM 1613 C C . ARG A 1 198 ? 6.694 6.045 -10.249 1.00 93.31 198 ARG A C 1
ATOM 1615 O O . ARG A 1 198 ? 6.125 5.340 -9.423 1.00 93.31 198 ARG A O 1
ATOM 1622 N N . PHE A 1 199 ? 7.265 7.209 -9.932 1.00 93.50 199 PHE A N 1
ATOM 1623 C CA . PHE A 1 199 ? 7.265 7.748 -8.570 1.00 93.50 199 PHE A CA 1
ATOM 1624 C C . PHE A 1 199 ? 5.842 7.938 -8.036 1.00 93.50 199 PHE A C 1
ATOM 1626 O O . PHE A 1 199 ? 5.544 7.493 -6.931 1.00 93.50 199 PHE A O 1
ATOM 1633 N N . GLY A 1 200 ? 4.953 8.548 -8.828 1.00 89.88 200 GLY A N 1
ATOM 1634 C CA . GLY A 1 200 ? 3.553 8.739 -8.443 1.00 89.88 200 GLY A CA 1
ATOM 1635 C C . GLY A 1 200 ? 2.835 7.416 -8.162 1.00 89.88 200 GLY A C 1
ATOM 1636 O O . GLY A 1 200 ? 2.180 7.279 -7.132 1.00 89.88 200 GLY A O 1
ATOM 1637 N N . THR A 1 201 ? 3.020 6.419 -9.029 1.00 87.06 201 THR A N 1
ATOM 1638 C CA . THR A 1 201 ? 2.407 5.087 -8.883 1.00 87.06 201 THR A CA 1
ATOM 1639 C C . THR A 1 201 ? 2.925 4.364 -7.639 1.00 87.06 201 THR A C 1
ATOM 1641 O O . THR A 1 201 ? 2.135 3.864 -6.840 1.00 87.06 201 THR A O 1
ATOM 1644 N N . LEU A 1 202 ? 4.245 4.366 -7.422 1.00 85.31 202 LEU A N 1
ATOM 1645 C CA . LEU A 1 202 ? 4.868 3.788 -6.227 1.00 85.31 202 LEU A CA 1
ATOM 1646 C C . LEU A 1 202 ? 4.393 4.472 -4.947 1.00 85.31 202 LEU A C 1
ATOM 1648 O O . LEU A 1 202 ? 4.094 3.797 -3.962 1.00 85.31 202 LEU A O 1
ATOM 1652 N N . LEU A 1 203 ? 4.290 5.800 -4.956 1.00 86.88 203 LEU A N 1
ATOM 1653 C CA . LEU A 1 203 ? 3.821 6.551 -3.801 1.00 86.88 203 LEU A CA 1
ATOM 1654 C C . LEU A 1 203 ? 2.366 6.202 -3.472 1.00 86.88 203 LEU A C 1
ATOM 1656 O O . LEU A 1 203 ? 2.058 5.915 -2.320 1.00 86.88 203 LEU A O 1
ATOM 1660 N N . ILE A 1 204 ? 1.482 6.163 -4.473 1.00 82.56 204 ILE A N 1
ATOM 1661 C CA . ILE A 1 204 ? 0.074 5.783 -4.280 1.00 82.56 204 ILE A CA 1
ATOM 1662 C C . ILE A 1 204 ? -0.031 4.351 -3.743 1.00 82.56 204 ILE A C 1
ATOM 1664 O O . ILE A 1 204 ? -0.744 4.112 -2.766 1.00 82.56 204 ILE A O 1
ATOM 1668 N N . ASN A 1 205 ? 0.715 3.409 -4.322 1.00 79.69 205 ASN A N 1
ATOM 1669 C CA . ASN A 1 205 ? 0.690 2.010 -3.899 1.00 79.69 205 ASN A CA 1
ATOM 1670 C C . ASN A 1 205 ? 1.226 1.822 -2.480 1.00 79.69 205 ASN A C 1
ATOM 1672 O O . ASN A 1 205 ? 0.580 1.170 -1.662 1.00 79.69 205 ASN A O 1
ATOM 1676 N N . THR A 1 206 ? 2.367 2.427 -2.144 1.00 79.94 206 THR A N 1
ATOM 1677 C CA . THR A 1 206 ? 2.953 2.313 -0.799 1.00 79.94 206 THR A CA 1
ATOM 1678 C C . THR A 1 206 ? 2.110 3.014 0.260 1.00 79.94 206 THR A C 1
ATOM 1680 O O . THR A 1 206 ? 1.957 2.473 1.356 1.00 79.94 206 THR A O 1
ATOM 1683 N N . LEU A 1 207 ? 1.518 4.175 -0.049 1.00 80.00 207 LEU A N 1
ATOM 1684 C CA . LEU A 1 207 ? 0.568 4.840 0.843 1.00 80.00 207 LEU A CA 1
ATOM 1685 C C . LEU A 1 207 ? -0.636 3.939 1.081 1.00 80.00 207 LEU A C 1
ATOM 1687 O O . LEU A 1 207 ? -0.991 3.688 2.229 1.00 80.00 207 LEU A O 1
ATOM 1691 N N . THR A 1 208 ? -1.214 3.381 0.020 1.00 72.06 208 THR A N 1
ATOM 1692 C CA . THR A 1 208 ? -2.408 2.551 0.162 1.00 72.06 208 THR A CA 1
ATOM 1693 C C . THR A 1 208 ? -2.121 1.239 0.883 1.00 72.06 208 THR A C 1
ATOM 1695 O O . THR A 1 208 ? -2.904 0.825 1.740 1.00 72.06 208 THR A O 1
ATOM 1698 N N . PHE A 1 209 ? -0.968 0.621 0.630 1.00 72.06 209 PHE A N 1
ATOM 1699 C CA . PHE A 1 209 ? -0.509 -0.542 1.381 1.00 72.06 209 PHE A CA 1
ATOM 1700 C C . PHE A 1 209 ? -0.315 -0.208 2.861 1.00 72.06 209 PHE A C 1
ATOM 1702 O O . PHE A 1 209 ? -0.830 -0.919 3.724 1.00 72.06 209 PHE A O 1
ATOM 1709 N N . ALA A 1 210 ? 0.376 0.886 3.188 1.00 71.62 210 ALA A N 1
ATOM 1710 C CA . ALA A 1 210 ? 0.571 1.297 4.576 1.00 71.62 210 ALA A CA 1
ATOM 1711 C C . ALA A 1 210 ? -0.756 1.626 5.265 1.00 71.62 210 ALA A C 1
ATOM 1713 O O . ALA A 1 210 ? -0.940 1.282 6.431 1.00 71.62 210 ALA A O 1
ATOM 1714 N N . TYR A 1 211 ? -1.711 2.227 4.556 1.00 69.56 211 TYR A N 1
ATOM 1715 C CA . TYR A 1 211 ? -3.040 2.512 5.093 1.00 69.56 211 TYR A CA 1
ATOM 1716 C C . TYR A 1 211 ? -3.818 1.239 5.363 1.00 69.56 211 TYR A C 1
ATOM 1718 O O . TYR A 1 211 ? -4.305 1.045 6.474 1.00 69.56 211 TYR A O 1
ATOM 1726 N N . THR A 1 212 ? -3.878 0.340 4.386 1.00 65.62 212 THR A N 1
ATOM 1727 C CA . THR A 1 212 ? -4.637 -0.901 4.518 1.00 65.62 212 THR A CA 1
ATOM 1728 C C . THR A 1 212 ? -4.002 -1.816 5.567 1.00 65.62 212 THR A C 1
ATOM 1730 O O . THR A 1 212 ? -4.711 -2.389 6.388 1.00 65.62 212 THR A O 1
ATOM 1733 N N . SER A 1 213 ? -2.670 -1.892 5.631 1.00 65.06 213 SER A N 1
ATOM 1734 C CA . SER A 1 213 ? -1.947 -2.670 6.648 1.00 65.06 213 SER A CA 1
ATOM 1735 C C . SER A 1 213 ? -2.030 -2.057 8.046 1.00 65.06 213 SER A C 1
ATOM 1737 O O . SER A 1 213 ? -2.238 -2.801 8.998 1.00 65.06 213 SER A O 1
ATOM 1739 N N . THR A 1 214 ? -1.959 -0.729 8.202 1.00 63.12 214 THR A N 1
ATOM 1740 C CA . THR A 1 214 ? -2.190 -0.066 9.503 1.00 63.12 214 THR A CA 1
ATOM 1741 C C . THR A 1 214 ? -3.625 -0.298 9.963 1.00 63.12 214 THR A C 1
ATOM 1743 O O . THR A 1 214 ? -3.868 -0.595 11.132 1.00 63.12 214 THR A O 1
ATOM 1746 N N . PHE A 1 215 ? -4.576 -0.224 9.031 1.00 61.12 215 PHE A N 1
ATOM 1747 C CA . PHE A 1 215 ? -5.983 -0.477 9.287 1.00 61.12 215 PHE A CA 1
ATOM 1748 C C . PHE A 1 215 ? -6.230 -1.930 9.727 1.00 61.12 215 PHE A C 1
ATOM 1750 O O . PHE A 1 215 ? -6.835 -2.176 10.768 1.00 61.12 215 PHE A O 1
ATOM 1757 N N . ILE A 1 216 ? -5.690 -2.907 9.003 1.00 56.50 216 ILE A N 1
ATOM 1758 C CA . ILE A 1 216 ? -5.772 -4.336 9.346 1.00 56.50 216 ILE A CA 1
ATOM 1759 C C . ILE A 1 216 ? -5.034 -4.634 10.643 1.00 56.50 216 ILE A C 1
ATOM 1761 O O . ILE A 1 216 ? -5.594 -5.280 11.522 1.00 56.50 216 ILE A O 1
ATOM 1765 N N . GLY A 1 217 ? -3.820 -4.115 10.808 1.00 54.84 217 GLY A N 1
ATOM 1766 C CA . GLY A 1 217 ? -3.053 -4.230 12.042 1.00 54.84 217 GLY A CA 1
ATOM 1767 C C . GLY A 1 217 ? -3.891 -3.754 13.223 1.00 54.84 217 GLY A C 1
ATOM 1768 O O . GLY A 1 217 ? -4.122 -4.511 14.162 1.00 54.84 217 GLY A O 1
ATOM 1769 N N . SER A 1 218 ? -4.485 -2.563 13.123 1.00 52.94 218 SER A N 1
ATOM 1770 C CA . SER A 1 218 ? -5.386 -2.053 14.159 1.00 52.94 218 SER A CA 1
ATOM 1771 C C . SER A 1 218 ? -6.641 -2.901 14.393 1.00 52.94 218 SER A C 1
ATOM 1773 O O . SER A 1 218 ? -7.109 -2.986 15.528 1.00 52.94 218 SER A O 1
ATOM 1775 N N . LYS A 1 219 ? -7.151 -3.563 13.345 1.00 45.19 219 LYS A N 1
ATOM 1776 C CA . LYS A 1 219 ? -8.362 -4.398 13.342 1.00 45.19 219 LYS A CA 1
ATOM 1777 C C . LYS A 1 219 ? -8.144 -5.814 13.890 1.00 45.19 219 LYS A C 1
ATOM 1779 O O . LYS A 1 219 ? -9.099 -6.442 14.333 1.00 45.19 219 LYS A O 1
ATOM 1784 N N . TYR A 1 220 ? -6.918 -6.333 13.889 1.00 44.25 220 TYR A N 1
ATOM 1785 C CA . TYR A 1 220 ? -6.636 -7.706 14.336 1.00 44.25 220 TYR A CA 1
ATOM 1786 C C . TYR A 1 220 ? -5.815 -7.796 15.620 1.00 44.25 220 TYR A C 1
ATOM 1788 O O . TYR A 1 220 ? -5.761 -8.872 16.220 1.00 44.25 220 TYR A O 1
ATOM 1796 N N . TYR A 1 221 ? -5.297 -6.668 16.119 1.00 43.12 221 TYR A N 1
ATOM 1797 C CA . TYR A 1 221 ? -4.522 -6.599 17.362 1.00 43.12 221 TYR A CA 1
ATOM 1798 C C . TYR A 1 221 ? -5.265 -7.041 18.635 1.00 43.12 221 TYR A C 1
ATOM 1800 O O . TYR A 1 221 ? -4.647 -7.125 19.691 1.00 43.12 221 TYR A O 1
ATOM 1808 N N . THR A 1 222 ? -6.569 -7.335 18.573 1.00 44.47 222 THR A N 1
ATOM 1809 C CA . THR A 1 222 ? -7.350 -7.718 19.763 1.00 44.47 222 THR A CA 1
ATOM 1810 C C . THR A 1 222 ? -7.964 -9.119 19.746 1.00 44.47 222 THR A C 1
ATOM 1812 O O . THR A 1 222 ? -8.353 -9.574 20.814 1.00 44.47 222 THR A O 1
ATOM 1815 N N . ARG A 1 223 ? -8.025 -9.845 18.614 1.00 37.75 223 ARG A N 1
ATOM 1816 C CA . ARG A 1 223 ? -8.545 -11.239 18.607 1.00 37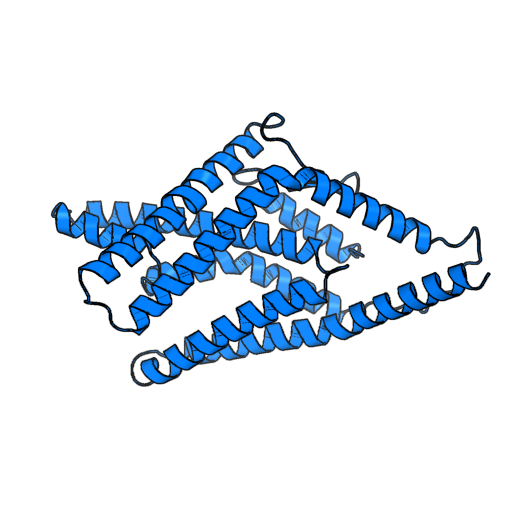.75 223 ARG A CA 1
ATOM 1817 C C . ARG A 1 223 ? -7.785 -12.259 17.763 1.00 37.75 223 ARG A C 1
ATOM 1819 O O . ARG A 1 223 ? -7.935 -13.445 18.013 1.00 37.75 223 ARG A O 1
ATOM 1826 N N . PHE A 1 224 ? -6.936 -11.835 16.830 1.00 45.69 224 PHE A N 1
ATOM 1827 C CA . PHE A 1 224 ? -6.051 -12.744 16.095 1.00 45.69 224 PHE A CA 1
ATOM 1828 C C . PHE A 1 224 ? -4.607 -12.325 16.291 1.00 45.69 224 PHE A C 1
ATOM 1830 O O . PHE A 1 224 ? -3.849 -12.160 15.334 1.00 45.69 224 PHE A O 1
ATOM 1837 N N . GLN A 1 225 ? -4.230 -12.166 17.560 1.00 47.28 225 GLN A N 1
ATOM 1838 C CA . GLN A 1 225 ? -2.831 -12.034 17.907 1.00 47.28 225 GLN A CA 1
ATOM 1839 C C . GLN A 1 225 ? -2.047 -13.164 17.245 1.00 47.28 225 GLN A C 1
ATOM 1841 O O . GLN A 1 225 ? -1.056 -12.874 16.610 1.00 47.28 225 GLN A O 1
ATOM 1846 N N . GLU A 1 226 ? -2.552 -14.395 17.223 1.00 41.81 226 GLU A N 1
ATOM 1847 C CA . GLU A 1 226 ? -1.865 -15.526 16.601 1.00 41.81 226 GLU A CA 1
ATOM 1848 C C . GLU A 1 226 ? -1.720 -15.414 15.077 1.00 41.81 226 GLU A C 1
ATOM 1850 O O . GLU A 1 226 ? -0.610 -15.571 14.596 1.00 41.81 226 GLU A O 1
ATOM 1855 N N . PHE A 1 227 ? -2.755 -15.065 14.300 1.00 41.75 227 PHE A N 1
ATOM 1856 C CA . PHE A 1 227 ? -2.630 -14.967 12.831 1.00 41.75 227 PHE A CA 1
ATOM 1857 C C . PHE A 1 227 ? -1.889 -13.703 12.376 1.00 41.75 227 PHE A C 1
ATOM 1859 O O . PHE A 1 227 ? -1.097 -13.756 11.438 1.00 41.75 227 PHE A O 1
ATOM 1866 N N . GLY A 1 228 ? -2.088 -12.570 13.058 1.00 47.81 228 GLY A N 1
ATOM 1867 C CA . GLY A 1 228 ? -1.315 -11.348 12.827 1.00 47.81 228 GLY A CA 1
ATOM 1868 C C . GLY A 1 228 ? 0.152 -11.523 13.219 1.00 47.81 228 GLY A C 1
ATOM 1869 O O . GLY A 1 228 ? 1.033 -11.079 12.491 1.00 47.81 228 GLY A O 1
ATOM 1870 N N . THR A 1 229 ? 0.418 -12.251 14.307 1.00 49.50 229 THR A N 1
ATOM 1871 C CA . THR A 1 229 ? 1.767 -12.644 14.733 1.00 49.50 229 THR A CA 1
ATOM 1872 C C . THR A 1 229 ? 2.360 -13.645 13.748 1.00 49.50 229 THR A C 1
ATOM 1874 O O . THR A 1 229 ? 3.495 -13.461 13.348 1.00 49.50 229 THR A O 1
ATOM 1877 N N . LEU A 1 230 ? 1.610 -14.638 13.265 1.00 42.06 230 LEU A N 1
ATOM 1878 C CA . LEU A 1 230 ? 2.080 -15.612 12.274 1.00 42.06 230 LEU A CA 1
ATOM 1879 C C . LEU A 1 230 ? 2.353 -14.956 10.916 1.00 42.06 230 LEU A C 1
ATOM 1881 O O . LEU A 1 230 ? 3.327 -15.300 10.260 1.00 42.06 230 LEU A O 1
ATOM 1885 N N . THR A 1 231 ? 1.532 -13.984 10.516 1.00 47.56 231 THR A N 1
ATOM 1886 C CA . THR A 1 231 ? 1.707 -13.208 9.282 1.00 47.56 231 THR A CA 1
ATOM 1887 C C . THR A 1 231 ? 2.877 -12.242 9.418 1.00 47.56 231 THR A C 1
ATOM 1889 O O . THR A 1 231 ? 3.701 -12.171 8.517 1.00 47.56 231 THR A O 1
ATOM 1892 N N . ALA A 1 232 ? 3.023 -11.553 10.552 1.00 53.06 232 ALA A N 1
ATOM 1893 C CA . ALA A 1 232 ? 4.175 -10.698 10.834 1.00 53.06 232 ALA A CA 1
ATOM 1894 C C . ALA A 1 232 ? 5.472 -11.506 11.017 1.00 53.06 232 ALA A C 1
ATOM 1896 O O . ALA A 1 232 ? 6.531 -11.043 10.608 1.00 53.06 232 ALA A O 1
ATOM 1897 N N . ILE A 1 233 ? 5.400 -12.722 11.569 1.00 48.22 233 ILE A N 1
ATOM 1898 C CA . ILE A 1 233 ? 6.506 -13.686 11.644 1.00 48.22 233 ILE A CA 1
ATOM 1899 C C . ILE A 1 233 ? 6.824 -14.214 10.250 1.00 48.22 233 ILE A C 1
ATOM 1901 O O . ILE A 1 233 ? 7.988 -14.233 9.895 1.00 48.22 233 ILE A O 1
ATOM 1905 N N . CYS A 1 234 ? 5.846 -14.588 9.423 1.00 45.72 234 CYS A N 1
ATOM 1906 C CA . CYS A 1 234 ? 6.101 -15.041 8.053 1.00 45.72 234 CYS A CA 1
ATOM 1907 C C . CYS A 1 234 ? 6.700 -13.922 7.205 1.00 45.72 234 CYS A C 1
ATOM 1909 O O . CYS A 1 234 ? 7.715 -14.136 6.553 1.00 45.72 234 CYS A O 1
ATOM 1911 N N . LEU A 1 235 ? 6.129 -12.718 7.257 1.00 56.09 235 LEU A N 1
ATOM 1912 C CA . LEU A 1 235 ? 6.638 -11.554 6.541 1.00 56.09 235 LEU A CA 1
ATOM 1913 C C . LEU A 1 235 ? 8.016 -11.145 7.080 1.00 56.09 235 LEU A C 1
ATOM 1915 O O . LEU A 1 235 ? 8.919 -10.873 6.303 1.00 56.09 235 LEU A O 1
ATOM 1919 N N . GLY A 1 236 ? 8.210 -11.169 8.400 1.00 56.53 236 GLY A N 1
ATOM 1920 C CA . GLY A 1 236 ? 9.483 -10.871 9.056 1.00 56.53 236 GLY A CA 1
ATOM 1921 C C . GLY A 1 236 ? 10.568 -11.911 8.776 1.00 56.53 236 GLY A C 1
ATOM 1922 O O . GLY A 1 236 ? 11.700 -11.536 8.495 1.00 56.53 236 GLY A O 1
ATOM 1923 N N . MET A 1 237 ? 10.241 -13.206 8.781 1.00 43.62 237 MET A N 1
ATOM 1924 C CA . MET A 1 237 ? 11.154 -14.299 8.420 1.00 43.62 237 MET A CA 1
ATOM 1925 C C . MET A 1 237 ? 11.488 -14.274 6.931 1.00 43.62 237 MET A C 1
ATOM 1927 O O . MET A 1 237 ? 12.641 -14.488 6.575 1.00 43.62 237 MET A O 1
ATOM 1931 N N . LEU A 1 238 ? 10.521 -13.956 6.069 1.00 49.97 238 LEU A N 1
ATOM 1932 C CA . LEU A 1 238 ? 10.734 -13.796 4.632 1.00 49.97 238 LEU A CA 1
ATOM 1933 C C . LEU A 1 238 ? 11.637 -12.588 4.341 1.00 49.97 238 LEU A C 1
ATOM 1935 O O . LEU A 1 238 ? 12.617 -12.714 3.613 1.00 49.97 238 LEU A O 1
ATOM 1939 N N . VAL A 1 239 ? 11.375 -11.444 4.981 1.00 58.12 239 VAL A N 1
ATOM 1940 C CA . VAL A 1 239 ? 12.224 -10.245 4.900 1.00 58.12 239 VAL A CA 1
ATOM 1941 C C . VAL A 1 239 ? 13.620 -10.516 5.474 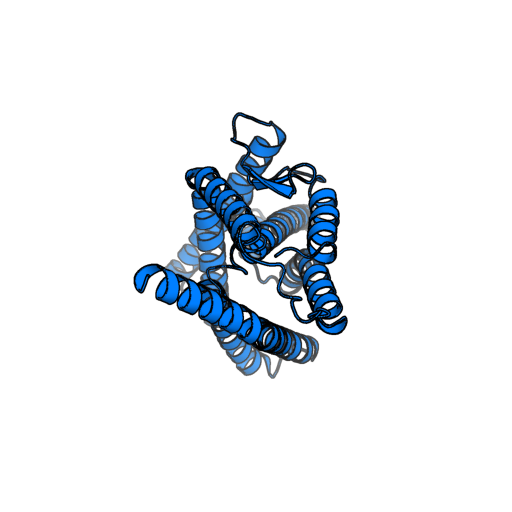1.00 58.12 239 VAL A C 1
ATOM 1943 O O . VAL A 1 239 ? 14.601 -10.111 4.861 1.00 58.12 239 VAL A O 1
ATOM 1946 N N . CYS A 1 240 ? 13.748 -11.247 6.587 1.00 47.34 240 CYS A N 1
ATOM 1947 C CA . CYS A 1 240 ? 15.040 -11.670 7.143 1.00 47.34 240 CYS A CA 1
ATOM 1948 C C . CYS A 1 240 ? 15.801 -12.637 6.225 1.00 47.34 240 CYS A C 1
ATOM 1950 O O . CYS A 1 240 ? 17.015 -12.510 6.097 1.00 47.34 240 CYS A O 1
ATOM 1952 N N . ALA A 1 241 ? 15.122 -13.586 5.575 1.00 45.75 241 ALA A N 1
ATOM 1953 C CA . ALA A 1 241 ? 15.742 -14.518 4.635 1.00 45.75 241 ALA A CA 1
ATOM 1954 C C . ALA A 1 241 ? 16.270 -13.787 3.391 1.00 45.75 241 ALA A C 1
ATOM 1956 O O . ALA A 1 241 ? 17.408 -14.007 2.978 1.00 45.75 241 ALA A O 1
ATOM 1957 N N . ILE A 1 242 ? 15.476 -12.859 2.849 1.00 51.62 242 ILE A N 1
ATOM 1958 C CA . ILE A 1 242 ? 15.865 -12.012 1.716 1.00 51.62 242 ILE A CA 1
ATOM 1959 C C . ILE A 1 242 ? 17.008 -11.073 2.117 1.00 51.62 242 ILE A C 1
ATOM 1961 O O . ILE A 1 242 ? 17.989 -10.954 1.388 1.00 51.62 242 ILE A O 1
ATOM 1965 N N . ALA A 1 243 ? 16.938 -10.452 3.295 1.00 51.84 243 ALA A N 1
ATOM 1966 C CA . ALA A 1 243 ? 17.981 -9.561 3.787 1.00 51.84 243 ALA A CA 1
ATOM 1967 C C . ALA A 1 243 ? 19.302 -10.294 4.049 1.00 51.84 243 ALA A C 1
ATOM 1969 O O . ALA A 1 243 ? 20.335 -9.827 3.588 1.00 51.84 243 ALA A O 1
ATOM 1970 N N . ASN A 1 244 ? 19.287 -11.470 4.687 1.00 46.34 244 ASN A N 1
ATOM 1971 C CA . ASN A 1 244 ? 20.491 -12.292 4.849 1.00 46.34 244 ASN A CA 1
ATOM 1972 C C . ASN A 1 244 ? 21.101 -12.666 3.491 1.00 46.34 244 ASN A C 1
ATOM 1974 O O . ASN A 1 244 ? 22.318 -12.628 3.330 1.00 46.34 244 ASN A O 1
ATOM 1978 N N . PHE A 1 245 ? 20.271 -12.965 2.491 1.00 50.44 245 PHE A N 1
ATOM 1979 C CA . PHE A 1 245 ? 20.736 -13.272 1.141 1.00 50.44 245 PHE A CA 1
ATOM 1980 C C . PHE A 1 245 ? 21.358 -12.049 0.438 1.00 50.44 245 PHE A C 1
ATOM 1982 O O . PHE A 1 245 ? 22.438 -12.149 -0.150 1.00 50.44 245 PHE A O 1
ATOM 1989 N N . VAL A 1 246 ? 20.727 -10.875 0.555 1.00 51.66 246 VAL A N 1
ATOM 1990 C CA . VAL A 1 246 ? 21.239 -9.595 0.034 1.00 51.66 246 VAL A CA 1
ATOM 1991 C C . VAL A 1 246 ? 22.518 -9.167 0.756 1.00 51.66 246 VAL A C 1
ATOM 1993 O O . VAL A 1 246 ? 23.439 -8.689 0.106 1.00 51.66 246 VAL A O 1
ATOM 1996 N N . THR A 1 247 ? 22.634 -9.381 2.066 1.00 48.22 247 THR A N 1
ATOM 1997 C CA . THR A 1 247 ? 23.839 -9.082 2.854 1.00 48.22 247 THR A CA 1
ATOM 1998 C C . THR A 1 247 ? 25.010 -9.991 2.479 1.00 48.22 247 THR A C 1
ATOM 2000 O O . THR A 1 247 ? 26.126 -9.505 2.308 1.00 48.22 247 THR A O 1
ATOM 2003 N N . VAL A 1 248 ? 24.769 -11.291 2.274 1.00 48.31 248 VAL A N 1
ATOM 2004 C CA . VAL A 1 248 ? 25.808 -12.248 1.849 1.00 48.31 248 VAL A CA 1
ATOM 2005 C C . VAL A 1 248 ? 26.326 -11.932 0.440 1.00 48.31 248 VAL A C 1
ATOM 2007 O O . VAL A 1 248 ? 27.528 -12.027 0.202 1.00 48.31 248 VAL A O 1
ATOM 2010 N N . LYS A 1 249 ? 25.462 -11.502 -0.492 1.00 46.56 249 LYS A N 1
ATOM 2011 C CA . LYS A 1 249 ? 25.889 -11.113 -1.853 1.00 46.56 249 LYS A CA 1
ATOM 2012 C C . LYS A 1 249 ? 26.384 -9.665 -1.971 1.00 46.56 249 LYS A C 1
ATOM 2014 O O . LYS A 1 249 ? 27.229 -9.375 -2.813 1.00 46.56 249 LYS A O 1
ATOM 2019 N N . GLY A 1 250 ? 25.855 -8.761 -1.152 1.00 48.25 250 GLY A N 1
ATOM 2020 C CA . GLY A 1 250 ? 26.150 -7.327 -1.136 1.00 48.25 250 GLY A CA 1
ATOM 2021 C C . GLY A 1 250 ? 27.366 -6.943 -0.294 1.00 48.25 250 GLY A C 1
ATOM 2022 O O . GLY A 1 250 ? 27.691 -5.757 -0.232 1.00 48.25 250 GLY A O 1
ATOM 2023 N N . PHE A 1 251 ? 28.051 -7.924 0.307 1.00 50.56 251 PHE A N 1
ATOM 2024 C CA . PHE A 1 251 ? 29.232 -7.749 1.163 1.00 50.56 251 PHE A CA 1
ATOM 2025 C C . PHE A 1 251 ? 30.346 -6.909 0.511 1.00 50.56 251 PHE A C 1
ATOM 2027 O O . PHE A 1 251 ? 31.118 -6.261 1.210 1.00 50.56 251 PHE A O 1
ATOM 2034 N N . ASN A 1 252 ? 30.380 -6.853 -0.826 1.00 53.59 252 ASN A N 1
ATOM 2035 C CA . ASN A 1 252 ? 31.373 -6.094 -1.589 1.00 53.59 252 ASN A CA 1
ATOM 2036 C C . ASN A 1 252 ? 30.855 -4.763 -2.177 1.00 53.59 252 ASN A C 1
ATOM 2038 O O . ASN A 1 252 ? 31.643 -4.049 -2.789 1.00 53.59 252 ASN A O 1
ATOM 2042 N N . VAL A 1 253 ? 29.555 -4.436 -2.067 1.00 52.91 253 VAL A N 1
ATOM 2043 C CA . VAL A 1 253 ? 28.927 -3.383 -2.906 1.00 52.91 253 VAL A CA 1
ATOM 2044 C C . VAL A 1 253 ? 28.043 -2.387 -2.137 1.00 52.91 253 VAL A C 1
ATOM 2046 O O . VAL A 1 253 ? 27.933 -1.240 -2.565 1.00 52.91 253 VAL A O 1
ATOM 2049 N N . LEU A 1 254 ? 27.420 -2.758 -1.010 1.00 48.91 254 LEU A N 1
ATOM 2050 C CA . LEU A 1 254 ? 26.441 -1.887 -0.335 1.00 48.91 254 LEU A CA 1
ATOM 2051 C C . LEU A 1 254 ? 26.991 -1.235 0.952 1.00 48.91 254 LEU A C 1
ATOM 2053 O O . LEU A 1 254 ? 27.465 -1.947 1.839 1.00 48.91 254 LEU A O 1
ATOM 2057 N N . PRO A 1 255 ? 26.905 0.108 1.094 1.00 54.19 255 PRO A N 1
ATOM 2058 C CA . PRO A 1 255 ? 27.397 0.819 2.267 1.00 54.19 255 PRO A CA 1
ATOM 2059 C C . PRO A 1 255 ? 26.522 0.556 3.505 1.00 54.19 255 PRO A C 1
ATOM 2061 O O . PRO A 1 255 ? 25.369 0.126 3.419 1.00 54.19 255 PRO A O 1
ATOM 2064 N N . GLY A 1 256 ? 27.081 0.878 4.673 1.00 52.00 256 GLY A N 1
ATOM 2065 C CA . GLY A 1 256 ? 26.542 0.658 6.022 1.00 52.00 256 GLY A CA 1
ATOM 2066 C C . GLY A 1 256 ? 25.054 0.943 6.325 1.00 52.00 256 GLY A C 1
ATOM 2067 O O . GLY A 1 256 ? 24.556 0.316 7.258 1.00 52.00 256 GLY A O 1
ATOM 2068 N N . PRO A 1 257 ? 24.288 1.804 5.616 1.00 46.72 257 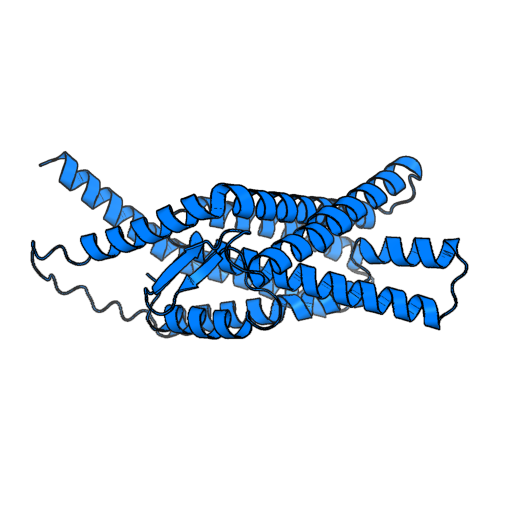PRO A N 1
ATOM 2069 C CA . PRO A 1 257 ? 22.892 2.076 5.981 1.00 46.72 257 PRO A CA 1
ATOM 2070 C C . PRO A 1 257 ? 21.964 0.851 6.021 1.00 46.72 257 PRO A C 1
ATOM 2072 O O . PRO A 1 257 ? 21.120 0.769 6.912 1.00 46.72 257 PRO A O 1
ATOM 2075 N N . ILE A 1 258 ? 22.144 -0.138 5.135 1.00 47.53 258 ILE A N 1
ATOM 2076 C CA . ILE A 1 258 ? 21.346 -1.382 5.178 1.00 47.53 258 ILE A CA 1
ATOM 2077 C C . ILE A 1 258 ? 21.635 -2.169 6.466 1.00 47.53 258 ILE A C 1
ATOM 2079 O O . ILE A 1 258 ? 20.713 -2.698 7.086 1.00 47.53 258 ILE A O 1
ATOM 2083 N N . TYR A 1 259 ? 22.886 -2.159 6.930 1.00 51.28 259 TYR A N 1
ATOM 2084 C CA . TYR A 1 259 ? 23.321 -2.833 8.156 1.00 51.28 259 TYR A CA 1
ATOM 2085 C C . TYR A 1 259 ? 22.816 -2.170 9.441 1.00 51.28 259 TYR A C 1
ATOM 2087 O O . TYR A 1 259 ? 22.834 -2.805 10.488 1.00 51.28 259 TYR A O 1
ATOM 2095 N N . VAL A 1 260 ? 22.354 -0.918 9.383 1.00 52.78 260 VAL A N 1
ATOM 2096 C CA . VAL A 1 260 ? 21.784 -0.208 10.541 1.00 52.78 260 VAL A CA 1
ATOM 2097 C C . VAL A 1 260 ? 20.260 -0.300 10.540 1.00 52.78 260 VAL A C 1
ATOM 2099 O O . VAL A 1 260 ? 19.650 -0.565 11.575 1.00 52.78 260 VAL A O 1
ATOM 2102 N N . VAL A 1 261 ? 19.632 -0.131 9.373 1.00 49.06 261 VAL A N 1
ATOM 2103 C CA . VAL A 1 261 ? 18.169 -0.173 9.240 1.00 49.06 261 VAL A CA 1
ATOM 2104 C C . VAL A 1 261 ? 17.633 -1.586 9.489 1.00 49.06 261 VAL A C 1
ATOM 2106 O O . VAL A 1 261 ? 16.575 -1.739 10.095 1.00 49.06 261 VAL A O 1
ATOM 2109 N N . PHE A 1 262 ? 18.369 -2.629 9.097 1.00 53.97 262 PHE A N 1
ATOM 2110 C CA . PHE A 1 262 ? 17.898 -4.011 9.193 1.00 53.97 262 PHE A CA 1
ATOM 2111 C C . PHE A 1 262 ? 17.833 -4.566 10.631 1.00 53.97 262 PHE A C 1
ATOM 2113 O O . PHE A 1 262 ? 16.748 -4.997 11.037 1.00 53.97 262 PHE A O 1
ATOM 2120 N N . PRO A 1 263 ? 18.899 -4.505 11.458 1.00 51.66 263 PRO A N 1
ATOM 2121 C CA . PRO A 1 263 ? 18.800 -4.864 12.870 1.00 51.66 263 PRO A CA 1
ATOM 2122 C C . PRO A 1 263 ? 17.786 -3.995 13.607 1.00 51.66 263 PRO A C 1
ATOM 2124 O O . PRO A 1 263 ? 17.117 -4.494 14.500 1.00 51.66 263 PRO A O 1
ATOM 2127 N N . ALA A 1 264 ? 17.610 -2.731 13.208 1.00 51.28 264 ALA A N 1
ATOM 2128 C CA . ALA A 1 264 ? 16.606 -1.855 13.801 1.00 51.28 264 ALA A CA 1
ATOM 2129 C C . ALA A 1 264 ? 15.168 -2.294 13.468 1.00 51.28 264 ALA A C 1
ATOM 2131 O O . ALA A 1 264 ? 14.324 -2.330 14.363 1.00 51.28 264 ALA A O 1
ATOM 2132 N N . ILE A 1 265 ? 14.872 -2.685 12.221 1.00 52.03 265 ILE A N 1
ATOM 2133 C CA . ILE A 1 265 ? 13.546 -3.199 11.838 1.00 52.03 265 ILE A CA 1
ATOM 2134 C C . ILE A 1 265 ? 13.291 -4.558 12.499 1.00 52.03 265 ILE A C 1
ATOM 2136 O O . ILE A 1 265 ? 12.251 -4.738 13.124 1.00 52.03 265 ILE A O 1
ATOM 2140 N N . SER A 1 266 ? 14.251 -5.481 12.456 1.00 51.31 266 SER A N 1
ATOM 2141 C CA . SER A 1 266 ? 14.116 -6.793 13.100 1.00 51.31 266 SER A CA 1
ATOM 2142 C C . SER A 1 266 ? 13.973 -6.675 14.624 1.00 51.31 266 SER A C 1
ATOM 2144 O O . SER A 1 266 ? 13.048 -7.242 15.205 1.00 51.31 266 SER A O 1
ATOM 2146 N N . ALA A 1 267 ? 14.801 -5.852 15.279 1.00 55.00 267 ALA A N 1
ATOM 2147 C CA . ALA A 1 267 ? 14.687 -5.580 16.709 1.00 55.00 267 ALA A CA 1
ATOM 2148 C C . ALA A 1 267 ? 13.380 -4.862 17.052 1.00 55.00 267 ALA A C 1
ATOM 2150 O O . ALA A 1 267 ? 12.779 -5.181 18.070 1.00 55.00 267 ALA A O 1
ATOM 2151 N N . SER A 1 268 ? 12.896 -3.935 16.219 1.00 53.78 268 SER A N 1
ATOM 2152 C CA . SER A 1 268 ? 11.611 -3.271 16.468 1.00 53.78 268 SER A CA 1
ATOM 2153 C C . SER A 1 268 ? 10.432 -4.233 16.339 1.00 53.78 268 SER A C 1
ATOM 2155 O O . SER A 1 268 ? 9.557 -4.197 17.197 1.00 53.78 268 SER A O 1
ATOM 2157 N N . ILE A 1 269 ? 10.438 -5.151 15.364 1.00 55.88 269 ILE A N 1
ATOM 2158 C CA . ILE A 1 269 ? 9.442 -6.228 15.255 1.00 55.88 269 ILE A CA 1
ATOM 2159 C C . ILE A 1 269 ? 9.536 -7.154 16.470 1.00 55.88 269 ILE A C 1
ATOM 2161 O O . ILE A 1 269 ? 8.521 -7.441 17.095 1.00 55.88 269 ILE A O 1
ATOM 2165 N N . LEU A 1 270 ? 10.738 -7.579 16.860 1.00 54.28 270 LEU A N 1
ATOM 2166 C CA . LEU A 1 270 ? 10.948 -8.455 18.013 1.00 54.28 270 LEU A CA 1
ATOM 2167 C C . LEU A 1 270 ? 10.500 -7.797 19.327 1.00 54.28 270 LEU A C 1
ATOM 2169 O O . LEU A 1 270 ? 9.823 -8.429 20.135 1.00 54.28 270 LEU A O 1
ATOM 2173 N N . VAL A 1 271 ? 10.846 -6.526 19.540 1.00 57.25 271 VAL A N 1
ATOM 2174 C CA . VAL A 1 271 ? 10.422 -5.731 20.701 1.00 57.25 271 VAL A CA 1
ATOM 2175 C C . VAL A 1 271 ? 8.914 -5.550 20.684 1.00 57.25 271 VAL A C 1
ATOM 2177 O O . VAL A 1 271 ? 8.279 -5.729 21.715 1.00 57.25 271 VAL A O 1
ATOM 2180 N N . PHE A 1 272 ? 8.324 -5.244 19.533 1.00 56.03 272 PHE A N 1
ATOM 2181 C CA . PHE A 1 272 ? 6.883 -5.076 19.384 1.00 56.03 272 PHE A CA 1
ATOM 2182 C C . PHE A 1 272 ? 6.127 -6.373 19.689 1.00 56.03 272 PHE A C 1
ATOM 2184 O O . PHE A 1 272 ? 5.172 -6.365 20.461 1.00 56.03 272 PHE A O 1
ATOM 2191 N N . MET A 1 273 ? 6.611 -7.503 19.179 1.00 53.66 273 MET A N 1
ATOM 2192 C CA . MET A 1 273 ? 6.036 -8.822 19.434 1.00 53.66 273 MET A CA 1
ATOM 2193 C C . MET A 1 273 ? 6.162 -9.199 20.905 1.00 53.66 273 MET A C 1
ATOM 2195 O O . MET A 1 273 ? 5.152 -9.487 21.535 1.00 53.66 273 MET A O 1
ATOM 2199 N N . ASN A 1 274 ? 7.355 -9.094 21.495 1.00 54.34 274 ASN A N 1
ATOM 2200 C CA . ASN A 1 274 ? 7.563 -9.386 22.917 1.00 54.34 274 ASN A CA 1
ATOM 2201 C C . ASN A 1 274 ? 6.836 -8.410 23.847 1.00 54.34 274 ASN A C 1
ATOM 2203 O O . ASN A 1 274 ? 6.474 -8.785 24.957 1.00 54.34 274 ASN A O 1
ATOM 2207 N N . SER A 1 275 ? 6.594 -7.175 23.405 1.00 52.22 275 SER A N 1
ATOM 2208 C CA . SER A 1 275 ? 5.839 -6.197 24.188 1.00 52.22 275 SER A CA 1
ATOM 2209 C C . SER A 1 275 ? 4.342 -6.450 24.124 1.00 52.22 275 SER A C 1
ATOM 2211 O O . SER A 1 275 ? 3.665 -6.118 25.082 1.00 52.22 275 SER A O 1
ATOM 2213 N N . ILE A 1 276 ? 3.807 -7.018 23.036 1.00 52.25 276 ILE A N 1
ATOM 2214 C CA . ILE A 1 276 ? 2.356 -7.200 22.862 1.00 52.25 276 ILE A CA 1
ATOM 2215 C C . ILE A 1 276 ? 1.897 -8.620 23.221 1.00 52.25 276 ILE A C 1
ATOM 2217 O O . ILE A 1 276 ? 0.789 -8.790 23.733 1.00 52.25 276 ILE A O 1
ATOM 2221 N N . MET A 1 277 ? 2.742 -9.637 23.021 1.00 48.16 277 MET A N 1
ATOM 2222 C CA . MET A 1 277 ? 2.442 -11.045 23.332 1.00 48.16 277 MET A CA 1
ATOM 2223 C C . MET A 1 277 ? 1.929 -11.263 24.767 1.00 48.16 277 MET A C 1
ATOM 2225 O O . MET A 1 277 ? 0.883 -11.894 24.921 1.00 48.16 277 MET A O 1
ATOM 2229 N N . PRO A 1 278 ? 2.555 -10.689 25.815 1.00 50.94 278 PRO A N 1
ATOM 2230 C CA . PRO A 1 278 ? 2.095 -10.868 27.191 1.00 50.94 278 PRO A CA 1
ATOM 2231 C C . PRO A 1 278 ? 0.692 -10.300 27.435 1.00 50.94 278 PRO A C 1
ATOM 2233 O O . PRO A 1 278 ? -0.092 -10.906 28.162 1.00 50.94 278 PRO A O 1
ATOM 2236 N N . TYR A 1 279 ? 0.348 -9.176 26.796 1.00 52.12 279 TYR A N 1
ATOM 2237 C CA . TYR A 1 279 ? -0.961 -8.543 26.972 1.00 52.12 279 TYR A CA 1
ATOM 2238 C C . TYR A 1 279 ? -2.083 -9.352 26.335 1.00 52.12 279 TYR A C 1
ATOM 2240 O O . TYR A 1 279 ? -3.133 -9.519 26.946 1.00 52.12 279 TYR A O 1
ATOM 2248 N N . GLY A 1 280 ? -1.877 -9.885 25.132 1.00 52.97 280 GLY A N 1
ATOM 2249 C CA . GLY A 1 280 ? -2.923 -10.699 24.514 1.00 52.97 280 GLY A CA 1
ATOM 2250 C C . GLY A 1 280 ? -3.048 -12.100 25.130 1.00 52.97 280 GLY A C 1
ATOM 2251 O O . GLY A 1 280 ? -4.168 -12.587 25.270 1.00 52.97 280 GLY A O 1
ATOM 2252 N N . ASN A 1 281 ? -1.959 -12.682 25.651 1.00 49.66 281 ASN A N 1
ATOM 2253 C CA . ASN A 1 281 ? -2.029 -13.906 26.462 1.00 49.66 281 ASN A CA 1
ATOM 2254 C C . ASN A 1 281 ? -2.784 -13.701 27.788 1.00 49.66 281 ASN A C 1
ATOM 2256 O O . ASN A 1 281 ? -3.480 -14.611 28.239 1.00 49.66 281 ASN A O 1
ATOM 2260 N N . GLY A 1 282 ? -2.662 -12.524 28.413 1.00 57.34 282 GLY A N 1
ATOM 2261 C CA . GLY A 1 282 ? -3.439 -12.163 29.604 1.00 57.34 282 GLY A CA 1
ATOM 2262 C C . GLY A 1 282 ? -4.940 -12.101 29.314 1.00 57.34 282 GLY A C 1
ATOM 2263 O O . GLY A 1 282 ? -5.725 -12.763 29.988 1.00 57.34 282 GLY A O 1
ATOM 2264 N N . VAL A 1 283 ? -5.317 -11.412 28.232 1.00 50.78 283 VAL A N 1
ATOM 2265 C CA . VAL A 1 283 ? -6.717 -11.286 27.787 1.00 50.78 283 VAL A CA 1
ATOM 2266 C C . VAL A 1 283 ? -7.331 -12.645 27.433 1.00 50.78 283 VAL A C 1
ATOM 2268 O O . VAL A 1 283 ? -8.487 -12.902 27.756 1.00 50.78 283 VAL A O 1
ATOM 2271 N N . TYR A 1 284 ? -6.573 -13.541 26.791 1.00 49.81 284 TYR A N 1
ATOM 2272 C CA . TYR A 1 284 ? -7.077 -14.875 26.450 1.00 49.81 284 TYR A CA 1
ATOM 2273 C C . TYR A 1 284 ? -7.382 -15.716 27.696 1.00 49.81 284 TYR A C 1
ATOM 2275 O O . TYR A 1 284 ? -8.402 -16.401 27.739 1.00 49.81 284 TYR A O 1
ATOM 2283 N N . LYS A 1 285 ? -6.521 -15.650 28.721 1.00 60.72 285 LYS A N 1
ATOM 2284 C CA . LYS A 1 285 ? -6.740 -16.366 29.985 1.00 60.72 285 LYS A CA 1
ATOM 2285 C C . LYS A 1 285 ? -7.982 -15.869 30.717 1.00 60.72 285 LYS A C 1
ATOM 2287 O O . LYS A 1 285 ? -8.765 -16.703 31.153 1.00 60.72 285 LYS A O 1
ATOM 2292 N N . GLU A 1 286 ? -8.188 -14.555 30.792 1.00 60.56 286 GLU A N 1
ATOM 2293 C CA . GLU A 1 286 ? -9.384 -13.970 31.417 1.00 60.56 286 GLU A CA 1
ATOM 2294 C C . GLU A 1 286 ? -10.669 -14.411 30.702 1.00 60.56 286 GLU A C 1
ATOM 2296 O O . GLU A 1 286 ? -11.576 -14.926 31.348 1.00 60.56 286 GLU A O 1
ATOM 2301 N N . ILE A 1 287 ? -10.715 -14.327 29.365 1.00 55.78 287 ILE A N 1
ATOM 2302 C CA . ILE A 1 287 ? -11.880 -14.776 28.578 1.00 55.78 287 ILE A CA 1
ATOM 2303 C C . ILE A 1 287 ? -12.133 -16.278 28.772 1.00 55.78 287 ILE A C 1
ATOM 2305 O O . ILE A 1 287 ? -13.280 -16.717 28.866 1.00 55.78 287 ILE A O 1
ATOM 2309 N N . PHE A 1 288 ? -11.075 -17.091 28.802 1.00 63.72 288 PHE A N 1
ATOM 2310 C CA . PHE A 1 288 ? -11.206 -18.539 28.951 1.00 63.72 288 PHE A CA 1
ATOM 2311 C C . PHE A 1 288 ? -11.698 -18.937 30.350 1.00 63.72 288 PHE A C 1
ATOM 2313 O O . PHE A 1 288 ? -12.554 -19.815 30.468 1.00 63.72 288 PHE A O 1
ATOM 2320 N N . GLU A 1 289 ? -11.192 -18.288 31.400 1.00 71.50 289 GLU A N 1
ATOM 2321 C CA . GLU A 1 289 ? -11.661 -18.452 32.782 1.00 71.50 289 GLU A CA 1
ATOM 2322 C C . GLU A 1 289 ? -13.135 -18.043 32.915 1.00 71.50 289 GLU A C 1
ATOM 2324 O O . GLU A 1 289 ? -13.934 -18.789 33.477 1.00 71.50 289 GLU A O 1
ATOM 2329 N N . GLU A 1 290 ? -13.529 -16.921 32.312 1.00 64.88 290 GLU A N 1
ATOM 2330 C CA . GLU A 1 290 ? -14.905 -16.422 32.338 1.00 64.88 290 GLU A CA 1
ATOM 2331 C C . GLU A 1 290 ? -15.874 -17.387 31.628 1.00 64.88 290 GLU A C 1
ATOM 2333 O O . GLU A 1 290 ? -16.898 -17.781 32.188 1.00 64.88 290 GLU A O 1
ATOM 2338 N N . VAL A 1 291 ? -15.518 -17.884 30.434 1.00 65.62 291 VAL A N 1
ATOM 2339 C CA . VAL A 1 291 ? -16.306 -18.907 29.715 1.00 65.62 291 VAL A CA 1
ATOM 2340 C C . VAL A 1 291 ? -16.394 -20.215 30.506 1.00 65.62 291 VAL A C 1
ATOM 2342 O O . VAL A 1 291 ? -17.426 -20.893 30.472 1.00 65.62 291 VAL A O 1
ATOM 2345 N N . ARG A 1 292 ? -15.326 -20.591 31.217 1.00 79.69 292 ARG A N 1
ATOM 2346 C CA . ARG A 1 292 ? -15.313 -21.781 32.072 1.00 79.69 292 ARG A CA 1
ATOM 2347 C C . ARG A 1 292 ? -16.259 -21.622 33.263 1.00 79.69 292 ARG A C 1
ATOM 2349 O O . ARG A 1 292 ? -16.982 -22.571 33.558 1.00 79.69 292 ARG A O 1
ATOM 2356 N N . LEU A 1 293 ? -16.288 -20.450 33.899 1.00 78.38 293 LEU A N 1
ATOM 2357 C CA . LEU A 1 293 ? -17.205 -20.138 35.000 1.00 78.38 293 LEU A CA 1
ATOM 2358 C C . LEU A 1 293 ? -18.668 -20.151 34.533 1.00 78.38 293 LEU A C 1
ATOM 2360 O O . LEU A 1 293 ? -19.500 -20.783 35.176 1.00 78.38 293 LEU A O 1
ATOM 2364 N N . PHE A 1 294 ? -18.966 -19.581 33.361 1.00 69.94 294 PHE A N 1
ATOM 2365 C CA . PHE A 1 294 ? -20.315 -19.598 32.775 1.00 69.94 294 PHE A CA 1
ATOM 2366 C C . PHE A 1 294 ? -20.823 -20.988 32.367 1.00 69.94 294 PHE A C 1
ATOM 2368 O O . PHE A 1 294 ? -22.027 -21.174 32.236 1.00 69.94 294 PHE A O 1
ATOM 2375 N N . ARG A 1 295 ? -19.938 -21.961 32.118 1.00 75.19 295 ARG A N 1
ATOM 2376 C CA . ARG A 1 295 ? -20.336 -23.351 31.816 1.00 75.19 295 ARG A CA 1
ATOM 2377 C C . ARG A 1 295 ? -20.475 -24.232 33.057 1.00 75.19 295 ARG A C 1
ATOM 2379 O O . ARG A 1 295 ? -20.974 -25.348 32.932 1.00 75.19 295 ARG A O 1
ATOM 2386 N N . GLY A 1 296 ? -19.961 -23.783 34.201 1.00 75.31 296 GLY A N 1
ATOM 2387 C CA . GLY A 1 296 ? -19.988 -24.522 35.465 1.00 75.31 296 GLY A CA 1
ATOM 2388 C C . GLY A 1 296 ? -21.096 -24.096 36.432 1.00 75.31 296 GLY A C 1
ATOM 2389 O O . GLY A 1 296 ? -21.248 -24.752 37.460 1.00 75.31 296 GLY A O 1
ATOM 2390 N N . ALA A 1 297 ? -21.827 -23.024 36.116 1.00 50.44 297 ALA A N 1
ATOM 2391 C CA . ALA A 1 297 ? -23.001 -22.523 36.833 1.00 50.44 297 ALA A CA 1
ATOM 2392 C C . ALA A 1 297 ? -24.281 -22.844 36.049 1.00 50.44 297 ALA A C 1
ATOM 2394 O O . ALA A 1 297 ? -25.309 -23.117 36.706 1.00 50.44 297 ALA A O 1
#